Protein AF-A0A962EG62-F1 (afdb_monomer)

Mean predicted aligned error: 5.64 Å

Radius of gyration: 27.45 Å; Cα contacts (8 Å, |Δi|>4): 460; chains: 1; bounding box: 71×69×68 Å

Structure (mmCIF, N/CA/C/O backbone):
data_AF-A0A962EG62-F1
#
_entry.id   AF-A0A962EG62-F1
#
loop_
_atom_site.group_PDB
_atom_site.id
_atom_site.type_symbol
_atom_site.label_atom_id
_atom_site.label_alt_id
_atom_site.label_comp_id
_atom_site.label_asym_id
_atom_site.label_entity_id
_atom_site.label_seq_id
_atom_site.pdbx_PDB_ins_code
_atom_site.Cartn_x
_atom_site.Cartn_y
_atom_site.Cartn_z
_atom_site.occupancy
_atom_site.B_iso_or_equiv
_atom_site.auth_seq_id
_atom_site.auth_comp_id
_atom_site.auth_asym_id
_atom_site.auth_atom_id
_atom_site.pdbx_PDB_model_num
ATOM 1 N N . GLN A 1 1 ? -30.170 -18.128 3.150 1.00 92.38 1 GLN A N 1
ATOM 2 C CA . GLN A 1 1 ? -29.503 -19.443 3.042 1.00 92.38 1 GLN A CA 1
ATOM 3 C C . GLN A 1 1 ? -28.949 -19.912 4.387 1.00 92.38 1 GLN A C 1
ATOM 5 O O . GLN A 1 1 ? -29.507 -20.860 4.908 1.00 92.38 1 GLN A O 1
ATOM 10 N N . TYR A 1 2 ? -27.963 -19.231 4.997 1.00 95.25 2 TYR A N 1
ATOM 11 C CA . TYR A 1 2 ? -27.353 -19.621 6.290 1.00 95.25 2 TYR A CA 1
ATOM 12 C C . TYR A 1 2 ? -28.355 -20.053 7.376 1.00 95.25 2 TYR A C 1
ATOM 14 O O . TYR A 1 2 ? -28.300 -21.182 7.851 1.00 95.25 2 TYR A O 1
ATOM 22 N N . ALA A 1 3 ? -29.311 -19.183 7.725 1.00 96.06 3 ALA A N 1
ATOM 23 C CA . ALA A 1 3 ? -30.296 -19.485 8.766 1.00 96.06 3 ALA A CA 1
ATOM 24 C C . ALA A 1 3 ? -31.129 -20.732 8.433 1.00 96.06 3 ALA A C 1
ATOM 26 O O . ALA A 1 3 ? -31.366 -21.569 9.295 1.00 96.06 3 ALA A O 1
ATOM 27 N N . GLN A 1 4 ? -31.518 -20.882 7.167 1.00 96.25 4 GLN A N 1
ATOM 28 C CA . GLN A 1 4 ? -32.313 -22.013 6.706 1.00 96.25 4 GLN A CA 1
ATOM 29 C C . GLN A 1 4 ? -31.533 -23.332 6.790 1.00 96.25 4 GLN A C 1
ATOM 31 O O . GLN A 1 4 ? -32.053 -24.323 7.287 1.00 96.25 4 GLN A O 1
ATOM 36 N N . SER A 1 5 ? -30.249 -23.320 6.420 1.00 96.06 5 SER A N 1
ATOM 37 C CA . SER A 1 5 ? -29.354 -24.479 6.541 1.00 96.06 5 SER A CA 1
ATOM 38 C C . SER A 1 5 ? -29.133 -24.952 7.983 1.00 96.06 5 SER A C 1
ATOM 40 O O . SER A 1 5 ? -28.725 -26.091 8.177 1.00 96.06 5 SER A O 1
ATOM 42 N N . ILE A 1 6 ? -29.385 -24.103 8.983 1.00 95.00 6 ILE A N 1
ATOM 43 C CA . ILE A 1 6 ? -29.297 -24.463 10.407 1.00 95.00 6 ILE A CA 1
ATOM 44 C C . ILE A 1 6 ? -30.663 -24.891 10.948 1.00 95.00 6 ILE A C 1
ATOM 46 O O . ILE A 1 6 ? -30.762 -25.881 11.671 1.00 95.00 6 ILE A O 1
ATOM 50 N N . VAL A 1 7 ? -31.712 -24.132 10.626 1.00 97.12 7 VAL A N 1
ATOM 51 C CA . VAL A 1 7 ? -33.049 -24.329 11.197 1.00 97.12 7 VAL A CA 1
ATOM 52 C C . VAL A 1 7 ? -33.730 -25.570 10.623 1.00 97.12 7 VAL A C 1
ATOM 54 O O . VAL A 1 7 ? -34.304 -26.329 11.402 1.00 97.12 7 VAL A O 1
ATOM 57 N N . ASP A 1 8 ? -33.642 -25.807 9.311 1.00 97.06 8 ASP A N 1
ATOM 58 C CA . ASP A 1 8 ? -34.378 -26.897 8.657 1.00 97.06 8 ASP A CA 1
ATOM 59 C C . ASP A 1 8 ? -33.930 -28.284 9.168 1.00 97.06 8 ASP A C 1
ATOM 61 O O . ASP A 1 8 ? -34.787 -29.026 9.655 1.00 97.06 8 ASP A O 1
ATOM 65 N N . PRO A 1 9 ? -32.621 -28.629 9.212 1.00 97.00 9 PRO A N 1
ATOM 66 C CA . PRO A 1 9 ? -32.188 -29.931 9.732 1.00 97.00 9 PRO A CA 1
ATOM 67 C C . PRO A 1 9 ? -32.521 -30.130 11.216 1.00 97.00 9 PRO A C 1
ATOM 69 O O . PRO A 1 9 ? -32.816 -31.241 11.656 1.00 97.00 9 PRO A O 1
ATOM 72 N N . LEU A 1 10 ? -32.486 -29.051 12.006 1.00 96.94 10 LEU A N 1
ATOM 73 C CA . LEU A 1 10 ? -32.815 -29.102 13.429 1.00 96.94 10 LEU A CA 1
ATOM 74 C C . LEU A 1 10 ? -34.312 -29.354 13.647 1.00 96.94 10 LEU A C 1
ATOM 76 O O . LEU A 1 10 ? -34.681 -30.135 14.527 1.00 96.94 10 LEU A O 1
ATOM 80 N N . ALA A 1 11 ? -35.165 -28.712 12.847 1.00 96.94 11 ALA A N 1
ATOM 81 C CA . ALA A 1 11 ? -36.609 -28.914 12.877 1.00 96.94 11 ALA A CA 1
ATOM 82 C C . ALA A 1 11 ? -36.986 -30.339 12.440 1.00 96.94 11 ALA A C 1
ATOM 84 O O . ALA A 1 11 ? -37.796 -30.983 13.108 1.00 96.94 11 ALA A O 1
ATOM 85 N N . GLU A 1 12 ? -36.358 -30.858 11.380 1.00 97.75 12 GLU A N 1
ATOM 86 C CA . GLU A 1 12 ? -36.541 -32.242 10.924 1.00 97.75 12 GLU A CA 1
ATOM 87 C C . GLU A 1 12 ? -36.155 -33.252 12.012 1.00 97.75 12 GLU A C 1
ATOM 89 O O . GLU A 1 12 ? -36.956 -34.126 12.352 1.00 97.75 12 GLU A O 1
ATOM 94 N N . ALA A 1 13 ? -34.987 -33.080 12.640 1.00 97.62 13 ALA A N 1
ATOM 95 C CA . ALA A 1 13 ? -34.537 -33.950 13.726 1.00 97.62 13 ALA A CA 1
ATOM 96 C C . ALA A 1 13 ? -35.486 -33.916 14.939 1.00 97.62 13 ALA A C 1
ATOM 98 O O . ALA A 1 13 ? -35.768 -34.960 15.538 1.00 97.62 13 ALA A O 1
ATOM 99 N N . CYS A 1 14 ? -36.009 -32.734 15.293 1.00 98.00 14 CYS A N 1
ATOM 100 C CA . CYS A 1 14 ? -36.998 -32.598 16.363 1.00 98.00 14 CYS A CA 1
ATOM 101 C C . CYS A 1 14 ? -38.307 -33.321 16.021 1.00 98.00 14 CYS A C 1
ATOM 103 O O . CYS A 1 14 ? -38.859 -34.012 16.879 1.00 98.00 14 CYS A O 1
ATOM 105 N N . ALA A 1 15 ? -38.785 -33.199 14.779 1.00 97.69 15 ALA A N 1
ATOM 106 C CA . ALA A 1 15 ? -40.003 -33.857 14.317 1.00 97.69 15 ALA A CA 1
ATOM 107 C C . ALA A 1 15 ? -39.867 -35.389 14.307 1.00 97.69 15 ALA A C 1
ATOM 109 O O . ALA A 1 15 ? -40.770 -36.080 14.778 1.00 97.69 15 ALA A O 1
ATOM 110 N N . GLU A 1 16 ? -38.732 -35.915 13.837 1.00 98.25 16 GLU A N 1
ATOM 111 C CA . GLU A 1 16 ? -38.444 -37.356 13.807 1.00 98.25 16 GLU A CA 1
ATOM 112 C C . GLU A 1 16 ? -38.455 -37.978 15.213 1.00 98.25 16 GLU A C 1
ATOM 114 O O . GLU A 1 16 ? -38.992 -39.068 15.416 1.00 98.25 16 GLU A O 1
ATOM 119 N N . HIS A 1 17 ? -37.913 -37.263 16.200 1.00 97.25 17 HIS A N 1
ATOM 120 C CA . HIS A 1 17 ? -37.765 -37.760 17.570 1.00 97.25 17 HIS A CA 1
ATOM 121 C C . HIS A 1 17 ? -38.890 -37.308 18.516 1.00 97.25 17 HIS A C 1
ATOM 123 O O . HIS A 1 17 ? -38.864 -37.643 19.702 1.00 97.25 17 HIS A O 1
ATOM 129 N N . GLY A 1 18 ? -39.874 -36.545 18.025 1.00 97.12 18 GLY A N 1
ATOM 130 C CA . GLY A 1 18 ? -40.971 -36.008 18.837 1.00 97.12 18 GLY A CA 1
ATOM 131 C C . GLY A 1 18 ? -40.514 -35.041 19.938 1.00 97.12 18 GLY A C 1
ATOM 132 O O . GLY A 1 18 ? -41.112 -35.005 21.015 1.00 97.12 18 GLY A O 1
ATOM 133 N N . LEU A 1 19 ? -39.439 -34.287 19.697 1.00 97.81 19 LEU A N 1
ATOM 134 C CA . LEU A 1 19 ? -38.850 -33.341 20.647 1.00 97.81 19 LEU A CA 1
ATOM 135 C C . LEU A 1 19 ? -39.369 -31.909 20.409 1.00 97.81 19 LEU A C 1
ATOM 137 O O . LEU A 1 19 ? -39.657 -31.536 19.271 1.00 97.81 19 LEU A O 1
ATOM 141 N N . PRO A 1 20 ? -39.472 -31.067 21.456 1.00 97.56 20 PRO A N 1
ATOM 142 C CA . PRO A 1 20 ? -39.769 -29.649 21.281 1.00 97.56 20 PRO A CA 1
ATOM 143 C C . PRO A 1 20 ? -38.596 -28.921 20.612 1.00 97.56 20 PRO A C 1
ATOM 145 O O . PRO A 1 20 ? -37.434 -29.229 20.875 1.00 97.56 20 PRO A O 1
ATOM 148 N N . HIS A 1 21 ? -38.896 -27.906 19.799 1.00 97.12 21 HIS A N 1
ATOM 149 C CA . HIS A 1 21 ? -37.859 -27.100 19.154 1.00 97.12 21 HIS A CA 1
ATOM 150 C C . HIS A 1 21 ? -37.036 -26.331 20.204 1.00 97.12 21 HIS A C 1
ATOM 152 O O . HIS A 1 21 ? -37.619 -25.618 21.031 1.00 97.12 21 HIS A O 1
ATOM 158 N N . PRO A 1 22 ? -35.696 -26.440 20.190 1.00 96.38 22 PRO A N 1
ATOM 159 C CA . PRO A 1 22 ? -34.848 -25.724 21.129 1.00 96.38 22 PRO A CA 1
ATOM 160 C C . PRO A 1 22 ? -34.686 -24.253 20.726 1.00 96.38 22 PRO A C 1
ATOM 162 O O . PRO A 1 22 ? -34.984 -23.838 19.604 1.00 96.38 22 PRO A O 1
ATOM 165 N N . ARG A 1 23 ? -34.140 -23.452 21.644 1.00 96.38 23 ARG A N 1
ATOM 166 C CA . ARG A 1 23 ? -33.651 -22.112 21.313 1.00 96.38 23 ARG A CA 1
ATOM 167 C C . ARG A 1 23 ? -32.373 -22.234 20.484 1.00 96.38 23 ARG A C 1
ATOM 169 O O . ARG A 1 23 ? -31.422 -22.869 20.926 1.00 96.38 23 ARG A O 1
ATOM 176 N N . VAL A 1 24 ? -32.338 -21.573 19.332 1.00 95.50 24 VAL A N 1
ATOM 177 C CA . VAL A 1 24 ? -31.134 -21.464 18.498 1.00 95.50 24 VAL A CA 1
ATOM 178 C C . VAL A 1 24 ? -30.363 -20.206 18.893 1.00 95.50 24 VAL A C 1
ATOM 180 O O . VAL A 1 24 ? -30.953 -19.136 19.053 1.00 95.50 24 VAL A O 1
ATOM 183 N N . VAL A 1 25 ? -29.051 -20.344 19.076 1.00 96.56 25 VAL A N 1
ATOM 184 C CA . VAL A 1 25 ? -28.120 -19.248 19.381 1.00 96.56 25 VAL A CA 1
ATOM 185 C C . VAL A 1 25 ? -26.972 -19.307 18.378 1.00 96.56 25 VAL A C 1
ATOM 187 O O . VAL A 1 25 ? -26.508 -20.395 18.043 1.00 96.56 25 VAL A O 1
ATOM 190 N N . THR A 1 26 ? -26.530 -18.145 17.894 1.00 96.81 26 THR A N 1
ATOM 191 C CA . THR A 1 26 ? -25.409 -18.008 16.955 1.00 96.81 26 THR A CA 1
ATOM 192 C C . THR A 1 26 ? -24.443 -16.942 17.459 1.00 96.81 26 THR A C 1
ATOM 194 O O . THR A 1 26 ? -24.874 -15.849 17.821 1.00 96.81 26 THR A O 1
ATOM 197 N N . GLU A 1 27 ? -23.144 -17.218 17.423 1.00 97.31 27 GLU A N 1
ATOM 198 C CA . GLU A 1 27 ? -22.086 -16.292 17.856 1.00 97.31 27 GLU A CA 1
ATOM 199 C C . GLU A 1 27 ? -21.413 -15.638 16.639 1.00 97.31 27 GLU A C 1
ATOM 201 O O . GLU A 1 27 ? -20.206 -15.718 16.423 1.00 97.31 27 GLU A O 1
ATOM 206 N N . SER A 1 28 ? -22.223 -15.026 15.775 1.00 96.44 28 SER A N 1
ATOM 207 C CA . SER A 1 28 ? -21.799 -14.512 14.466 1.00 96.44 28 SER A CA 1
ATOM 208 C C . SER A 1 28 ? -21.112 -13.139 14.556 1.00 96.44 28 SER A C 1
ATOM 210 O O . SER A 1 28 ? -21.540 -12.189 13.908 1.00 96.44 28 SER A O 1
ATOM 212 N N . GLY A 1 29 ? -20.040 -13.029 15.349 1.00 96.75 29 GLY A N 1
ATOM 213 C CA . GLY A 1 29 ? -19.337 -11.766 15.628 1.00 96.75 29 GLY A CA 1
ATOM 214 C C . GLY A 1 29 ? -18.877 -11.024 14.369 1.00 96.75 29 GLY A C 1
ATOM 215 O O . GLY A 1 29 ? -19.315 -9.903 14.128 1.00 96.75 29 GLY A O 1
ATOM 216 N N . ARG A 1 30 ? -18.089 -11.681 13.501 1.00 95.19 30 ARG A N 1
ATOM 217 C CA . ARG A 1 30 ? -17.614 -11.089 12.232 1.00 95.19 30 ARG A CA 1
ATOM 218 C C . ARG A 1 30 ? -18.765 -10.589 11.352 1.00 95.19 30 ARG A C 1
ATOM 220 O O . ARG A 1 30 ? -18.647 -9.538 10.737 1.00 95.19 30 ARG A O 1
ATOM 227 N N . ALA A 1 31 ? -19.890 -11.307 11.318 1.00 95.38 31 ALA A N 1
ATOM 228 C CA . ALA A 1 31 ? -21.055 -10.898 10.533 1.00 95.38 31 ALA A CA 1
ATOM 229 C C . ALA A 1 31 ? -21.713 -9.612 11.067 1.00 95.38 31 ALA A C 1
ATOM 231 O O . ALA A 1 31 ? -22.308 -8.873 10.289 1.00 95.38 31 ALA A O 1
ATOM 232 N N . LEU A 1 32 ? -21.601 -9.343 12.372 1.00 96.75 32 LEU A N 1
ATOM 233 C CA . LEU A 1 32 ? -22.114 -8.126 13.000 1.00 96.75 32 LEU A CA 1
ATOM 234 C C . LEU A 1 32 ? -21.159 -6.941 12.837 1.00 96.75 32 LEU A C 1
ATOM 236 O O . LEU A 1 32 ? -21.623 -5.821 12.644 1.00 96.75 32 LEU A O 1
ATOM 240 N N . THR A 1 33 ? -19.846 -7.172 12.921 1.00 97.31 33 THR A N 1
ATOM 241 C CA . THR A 1 33 ? -18.868 -6.081 13.025 1.00 97.31 33 THR A CA 1
ATOM 242 C C . THR A 1 33 ? -18.104 -5.793 11.738 1.00 97.31 33 THR A C 1
ATOM 244 O O . THR A 1 33 ? -17.556 -4.710 11.626 1.00 97.31 33 THR A O 1
ATOM 247 N N . ALA A 1 34 ? -18.075 -6.664 10.725 1.00 95.81 34 ALA A N 1
ATOM 248 C CA . ALA A 1 34 ? -17.217 -6.439 9.552 1.00 95.81 34 ALA A CA 1
ATOM 249 C C . ALA A 1 34 ? -17.392 -5.043 8.915 1.00 95.81 34 ALA A C 1
ATOM 251 O O . ALA A 1 34 ? -16.415 -4.337 8.709 1.00 95.81 34 ALA A O 1
ATOM 252 N N . HIS A 1 35 ? -18.631 -4.606 8.678 1.00 97.44 35 HIS A N 1
ATOM 253 C CA . HIS A 1 35 ? -18.926 -3.412 7.873 1.00 97.44 35 HIS A CA 1
ATOM 254 C C . HIS A 1 35 ? -18.934 -2.087 8.649 1.00 97.44 35 HIS A C 1
ATOM 256 O O . HIS A 1 35 ? -19.098 -1.039 8.033 1.00 97.44 35 HIS A O 1
ATOM 262 N N . HIS A 1 36 ? -18.837 -2.111 9.982 1.00 96.69 36 HIS A N 1
ATOM 263 C CA . HIS A 1 36 ? -19.095 -0.911 10.789 1.00 96.69 36 HIS A CA 1
ATOM 264 C C . HIS A 1 36 ? -17.946 0.110 10.785 1.00 96.69 36 HIS A C 1
ATOM 266 O O . HIS A 1 36 ? -18.161 1.243 11.203 1.00 96.69 36 HIS A O 1
ATOM 272 N N . ALA A 1 37 ? -16.758 -0.290 10.324 1.00 97.12 37 ALA A N 1
ATOM 273 C CA . ALA A 1 37 ? -15.561 0.538 10.298 1.00 97.12 37 ALA A CA 1
ATOM 274 C C . ALA A 1 37 ? -14.983 0.627 8.879 1.00 97.12 37 ALA A C 1
ATOM 276 O O . ALA A 1 37 ? -15.052 -0.334 8.101 1.00 97.12 37 ALA A O 1
ATOM 277 N N . VAL A 1 38 ? -14.405 1.788 8.573 1.00 97.94 38 VAL A N 1
ATOM 278 C CA . VAL A 1 38 ? -13.699 2.100 7.327 1.00 97.94 38 VAL A CA 1
ATOM 279 C C . VAL A 1 38 ? -12.378 2.754 7.710 1.00 97.94 38 VAL A C 1
ATOM 281 O O . VAL A 1 38 ? -12.383 3.712 8.480 1.00 97.94 38 VAL A O 1
ATOM 284 N N . MET A 1 39 ? -11.270 2.244 7.178 1.00 97.56 39 MET A N 1
ATOM 285 C CA . MET A 1 39 ? -9.966 2.898 7.283 1.00 97.56 39 MET A CA 1
ATOM 286 C C . MET A 1 39 ? -9.831 3.891 6.130 1.00 97.56 39 MET A C 1
ATOM 288 O O . MET A 1 39 ? -10.102 3.529 4.986 1.00 97.56 39 MET A O 1
ATOM 292 N N . ILE A 1 40 ? -9.433 5.126 6.421 1.00 97.25 40 ILE A N 1
ATOM 293 C CA . ILE A 1 40 ? -9.196 6.161 5.410 1.00 97.25 40 ILE A CA 1
ATOM 294 C C . ILE A 1 40 ? -7.723 6.542 5.481 1.00 97.25 40 ILE A C 1
ATOM 296 O O . ILE A 1 40 ? -7.218 6.845 6.556 1.00 97.25 40 ILE A O 1
ATOM 300 N N . THR A 1 41 ? -7.053 6.525 4.335 1.00 96.06 41 THR A N 1
ATOM 301 C CA . THR A 1 41 ? -5.635 6.874 4.202 1.00 96.06 41 THR A CA 1
ATOM 302 C C . THR A 1 41 ? -5.435 7.720 2.951 1.00 96.06 41 THR A C 1
ATOM 304 O O . THR A 1 41 ? -6.166 7.566 1.967 1.00 96.06 41 THR A O 1
ATOM 307 N N . ASP A 1 42 ? -4.478 8.634 2.983 1.00 94.75 42 ASP A N 1
ATOM 308 C CA . ASP A 1 42 ? -4.031 9.399 1.827 1.00 94.75 42 ASP A CA 1
ATOM 309 C C . ASP A 1 42 ? -2.929 8.659 1.050 1.00 94.75 42 ASP A C 1
ATOM 311 O O . ASP A 1 42 ? -2.223 7.788 1.566 1.00 94.75 42 ASP A O 1
ATOM 315 N N . VAL A 1 43 ? -2.798 9.001 -0.232 1.00 95.06 43 VAL A N 1
ATOM 316 C CA . VAL A 1 43 ? -1.683 8.572 -1.080 1.00 95.06 43 VAL A CA 1
ATOM 317 C C . VAL A 1 43 ? -0.585 9.630 -1.016 1.00 95.06 43 VAL A C 1
ATOM 319 O O . VAL A 1 43 ? -0.725 10.704 -1.602 1.00 95.06 43 VAL A O 1
ATOM 322 N N . THR A 1 44 ? 0.524 9.297 -0.361 1.00 93.75 44 THR A N 1
ATOM 323 C CA . THR A 1 44 ? 1.655 10.211 -0.121 1.00 93.75 44 THR A CA 1
ATOM 324 C C . THR A 1 44 ? 2.536 10.380 -1.353 1.00 93.75 44 THR A C 1
ATOM 326 O O . THR A 1 44 ? 3.087 11.452 -1.608 1.00 93.75 44 THR A O 1
ATOM 329 N N . ALA A 1 45 ? 2.680 9.318 -2.146 1.00 93.31 45 ALA A N 1
ATOM 330 C CA . ALA A 1 45 ? 3.509 9.321 -3.338 1.00 93.31 45 ALA A CA 1
ATOM 331 C C . ALA A 1 45 ? 2.991 8.339 -4.389 1.00 93.31 45 ALA A C 1
ATOM 333 O O . ALA A 1 45 ? 2.376 7.317 -4.086 1.00 93.31 45 ALA A O 1
ATOM 334 N N . VAL A 1 46 ? 3.291 8.645 -5.652 1.00 94.62 46 VAL A N 1
ATOM 335 C CA . VAL A 1 46 ? 3.002 7.769 -6.788 1.00 94.62 46 VAL A CA 1
ATOM 336 C C . VAL A 1 46 ? 4.275 7.554 -7.593 1.00 94.62 46 VAL A C 1
ATOM 338 O O . VAL A 1 46 ? 4.807 8.497 -8.185 1.00 94.62 46 VAL A O 1
ATOM 341 N N . GLU A 1 47 ? 4.732 6.309 -7.674 1.00 95.38 47 GLU A N 1
ATOM 342 C CA . GLU A 1 47 ? 5.755 5.895 -8.631 1.00 95.38 47 GLU A CA 1
ATOM 343 C C . GLU A 1 47 ? 5.059 5.422 -9.907 1.00 95.38 47 GLU A C 1
ATOM 345 O O . GLU A 1 47 ? 4.450 4.352 -9.962 1.00 95.38 47 GLU A O 1
ATOM 350 N N . ARG A 1 48 ? 5.124 6.249 -10.951 1.00 93.50 48 ARG A N 1
ATOM 351 C CA . ARG A 1 48 ? 4.565 5.885 -12.254 1.00 93.50 48 ARG A CA 1
ATOM 352 C C . ARG A 1 48 ? 5.483 4.914 -12.970 1.00 93.50 48 ARG A C 1
ATOM 354 O O . ARG A 1 48 ? 6.686 5.164 -13.066 1.00 93.50 48 ARG A O 1
ATOM 361 N N . MET A 1 49 ? 4.901 3.874 -13.556 1.00 92.25 49 MET A N 1
ATOM 362 C CA . MET A 1 49 ? 5.682 2.971 -14.394 1.00 92.25 49 MET A CA 1
ATOM 363 C C . MET A 1 49 ? 6.164 3.690 -15.662 1.00 92.25 49 MET A C 1
ATOM 365 O O . MET A 1 49 ? 5.399 4.463 -16.253 1.00 92.25 49 MET A O 1
ATOM 369 N N . PRO A 1 50 ? 7.412 3.450 -16.112 1.00 91.62 50 PRO A N 1
ATOM 370 C CA . PRO A 1 50 ? 7.936 4.075 -17.320 1.00 91.62 50 PRO A CA 1
ATOM 371 C C . PRO A 1 50 ? 7.061 3.766 -18.539 1.00 91.62 50 PRO A C 1
ATOM 373 O O . PRO A 1 50 ? 6.718 2.612 -18.792 1.00 91.62 50 PRO A O 1
ATOM 376 N N . GLU A 1 51 ? 6.735 4.786 -19.334 1.00 91.38 51 GLU A N 1
ATOM 377 C CA . GLU A 1 51 ? 6.084 4.595 -20.643 1.00 91.38 51 GLU A CA 1
ATOM 378 C C . GLU A 1 51 ? 7.052 3.984 -21.673 1.00 91.38 51 GLU A C 1
ATOM 380 O O . GLU A 1 51 ? 6.635 3.316 -22.621 1.00 91.38 51 GLU A O 1
ATOM 385 N N . GLY A 1 52 ? 8.355 4.171 -21.445 1.00 94.19 52 GLY A N 1
ATOM 386 C CA . GLY A 1 52 ? 9.432 3.741 -22.324 1.00 94.19 52 GLY A CA 1
ATOM 387 C C . GLY A 1 52 ? 9.682 4.692 -23.496 1.00 94.19 52 GLY A C 1
ATOM 388 O O . GLY A 1 52 ? 8.899 5.594 -23.794 1.00 94.19 52 GLY A O 1
ATOM 389 N N . ASN A 1 53 ? 10.803 4.480 -24.184 1.00 95.44 53 ASN A N 1
ATOM 390 C CA . ASN A 1 53 ? 11.193 5.236 -25.369 1.00 95.44 53 ASN A CA 1
ATOM 391 C C . ASN A 1 53 ? 11.801 4.289 -26.421 1.00 95.44 53 ASN A C 1
ATOM 393 O O . ASN A 1 53 ? 12.932 3.828 -26.251 1.00 95.44 53 ASN A O 1
ATOM 397 N N . PRO A 1 54 ? 11.103 4.021 -27.541 1.00 93.56 54 PRO A N 1
ATOM 398 C CA . PRO A 1 54 ? 11.558 3.049 -28.536 1.00 93.56 54 PRO A CA 1
ATOM 399 C C . PRO A 1 54 ? 12.817 3.482 -29.302 1.00 93.56 54 PRO A C 1
ATOM 401 O O . PRO A 1 54 ? 13.460 2.642 -29.931 1.00 93.56 54 PRO A O 1
ATOM 404 N N . THR A 1 55 ? 13.190 4.766 -29.260 1.00 92.25 55 THR A N 1
ATOM 405 C CA . THR A 1 55 ? 14.396 5.293 -29.921 1.00 92.25 55 THR A CA 1
ATOM 406 C C . THR A 1 55 ? 15.546 5.547 -28.938 1.00 92.25 55 THR A C 1
ATOM 408 O O . THR A 1 55 ? 16.548 6.160 -29.301 1.00 92.25 55 THR A O 1
ATOM 411 N N . ALA A 1 56 ? 15.447 5.103 -27.680 1.00 92.81 56 ALA A N 1
ATOM 412 C CA . ALA A 1 56 ? 16.496 5.315 -26.681 1.00 92.81 56 ALA A CA 1
ATOM 413 C C . ALA A 1 56 ? 17.786 4.553 -27.026 1.00 92.81 56 ALA A C 1
ATOM 415 O O . ALA A 1 56 ? 17.739 3.364 -27.346 1.00 92.81 56 ALA A O 1
ATOM 416 N N . GLY A 1 57 ? 18.942 5.225 -26.957 1.00 86.38 57 GLY A N 1
ATOM 417 C CA . GLY A 1 57 ? 20.258 4.615 -27.203 1.00 86.38 57 GLY A CA 1
ATOM 418 C C . GLY A 1 57 ? 20.613 4.408 -28.681 1.00 86.38 57 GLY A C 1
ATOM 419 O O . GLY A 1 57 ? 21.157 3.362 -29.024 1.00 86.38 57 GLY A O 1
ATOM 420 N N . ASP A 1 58 ? 20.300 5.375 -29.557 1.00 78.81 58 ASP A N 1
ATOM 421 C CA . ASP A 1 58 ? 20.500 5.265 -31.019 1.00 78.81 58 ASP A CA 1
ATOM 422 C C . ASP A 1 58 ? 21.939 4.970 -31.449 1.00 78.81 58 ASP A C 1
ATOM 424 O O . ASP A 1 58 ? 22.157 4.281 -32.447 1.00 78.81 58 ASP A O 1
ATOM 428 N N . ASP A 1 59 ? 22.907 5.411 -30.654 1.00 78.06 59 ASP A N 1
ATOM 429 C CA . ASP A 1 59 ? 24.331 5.218 -30.921 1.00 78.06 59 ASP A CA 1
ATOM 430 C C . ASP A 1 59 ? 24.902 3.926 -30.303 1.00 78.06 59 ASP A C 1
ATOM 432 O O . ASP A 1 59 ? 26.091 3.639 -30.452 1.00 78.06 59 ASP A O 1
ATOM 436 N N . SER A 1 60 ? 24.084 3.131 -29.602 1.00 79.56 60 SER A N 1
ATOM 437 C CA . SER A 1 60 ? 24.549 1.927 -28.906 1.00 79.56 60 SER A CA 1
ATOM 438 C C . SER A 1 60 ? 24.980 0.824 -29.873 1.00 79.56 60 SER A C 1
ATOM 440 O O . SER A 1 60 ? 24.424 0.617 -30.957 1.00 79.56 60 SER A O 1
ATOM 442 N N . HIS A 1 61 ? 25.971 0.048 -29.442 1.00 81.19 61 HIS A N 1
ATOM 443 C CA . HIS A 1 61 ? 26.461 -1.117 -30.174 1.00 81.19 61 HIS A CA 1
ATOM 444 C C . HIS A 1 61 ? 25.940 -2.445 -29.608 1.00 81.19 61 HIS A C 1
ATOM 446 O O . HIS A 1 61 ? 26.202 -3.501 -30.198 1.00 81.19 61 HIS A O 1
ATOM 452 N N . SER A 1 62 ? 25.176 -2.401 -28.512 1.00 89.62 62 SER A N 1
ATOM 453 C CA . SER A 1 62 ? 24.609 -3.575 -27.856 1.00 89.62 62 SER A CA 1
ATOM 454 C C . SER A 1 62 ? 23.708 -4.363 -28.807 1.00 89.62 62 SER A C 1
ATOM 456 O O . SER A 1 62 ? 22.776 -3.842 -29.421 1.00 89.62 62 SER A O 1
ATOM 458 N N . HIS A 1 63 ? 23.992 -5.658 -28.939 1.00 92.25 63 HIS A N 1
ATOM 459 C CA . HIS A 1 63 ? 23.164 -6.568 -29.723 1.00 92.25 63 HIS A CA 1
ATOM 460 C C . HIS A 1 63 ? 21.758 -6.700 -29.122 1.00 92.25 63 HIS A C 1
ATOM 462 O O . HIS A 1 63 ? 20.786 -6.623 -29.865 1.00 92.25 63 HIS A O 1
ATOM 468 N N . ALA A 1 64 ? 21.649 -6.800 -27.794 1.00 94.94 64 ALA A N 1
ATOM 469 C CA . ALA A 1 64 ? 20.368 -6.898 -27.097 1.00 94.94 64 ALA A CA 1
ATOM 470 C C . ALA A 1 64 ? 19.463 -5.680 -27.361 1.00 94.94 64 ALA A C 1
ATOM 472 O O . ALA A 1 64 ? 18.292 -5.840 -27.697 1.00 94.94 64 ALA A O 1
ATOM 473 N N . LEU A 1 65 ? 20.012 -4.459 -27.292 1.00 95.00 65 LEU A N 1
ATOM 474 C CA . LEU A 1 65 ? 19.237 -3.241 -27.558 1.00 95.00 65 LEU A CA 1
ATOM 475 C C . LEU A 1 65 ? 18.780 -3.154 -29.022 1.00 95.00 65 LEU A C 1
ATOM 477 O O . LEU A 1 65 ? 17.644 -2.770 -29.300 1.00 95.00 65 LEU A O 1
ATOM 481 N N . ARG A 1 66 ? 19.650 -3.537 -29.964 1.00 94.25 66 ARG A N 1
ATOM 482 C CA . ARG A 1 66 ? 19.310 -3.597 -31.391 1.00 94.25 66 ARG A CA 1
ATOM 483 C C . ARG A 1 66 ? 18.129 -4.535 -31.644 1.00 94.25 66 ARG A C 1
ATOM 485 O O . ARG A 1 66 ? 17.190 -4.129 -32.319 1.00 94.25 66 ARG A O 1
ATOM 492 N N . HIS A 1 67 ? 18.148 -5.732 -31.054 1.00 96.06 67 HIS A N 1
ATOM 493 C CA . HIS A 1 67 ? 17.044 -6.688 -31.181 1.00 96.06 67 HIS A CA 1
ATOM 494 C C . HIS A 1 67 ? 15.745 -6.155 -30.605 1.00 96.06 67 HIS A C 1
ATOM 496 O O . HIS A 1 67 ? 14.725 -6.229 -31.276 1.00 96.06 67 HIS A O 1
ATOM 502 N N . LEU A 1 68 ? 15.765 -5.536 -29.422 1.00 96.88 68 LEU A N 1
ATOM 503 C CA . LEU A 1 68 ? 14.555 -4.918 -28.867 1.00 96.88 68 LEU A CA 1
ATOM 504 C C . LEU A 1 68 ? 13.947 -3.877 -29.822 1.00 96.88 68 LEU A C 1
ATOM 506 O O . LEU A 1 68 ? 12.733 -3.836 -30.004 1.00 96.88 68 LEU A O 1
ATOM 510 N N . ARG A 1 69 ? 14.770 -3.073 -30.498 1.00 95.06 69 ARG A N 1
ATOM 511 C CA . ARG A 1 69 ? 14.281 -2.099 -31.490 1.00 95.06 69 ARG A CA 1
ATOM 512 C C . ARG A 1 69 ? 13.686 -2.766 -32.728 1.00 95.06 69 ARG A C 1
ATOM 514 O O . ARG A 1 69 ? 12.665 -2.304 -33.236 1.00 95.06 69 ARG A O 1
ATOM 521 N N . GLU A 1 70 ? 14.306 -3.842 -33.206 1.00 95.00 70 GLU A N 1
ATOM 522 C CA . GLU A 1 70 ? 13.774 -4.655 -34.306 1.00 95.00 70 GLU A CA 1
ATOM 523 C C . GLU A 1 70 ? 12.411 -5.259 -33.925 1.00 95.00 70 GLU A C 1
ATOM 525 O O . GLU A 1 70 ? 11.455 -5.140 -34.692 1.00 95.00 70 GLU A O 1
ATOM 530 N N . LEU A 1 71 ? 12.275 -5.784 -32.700 1.00 96.69 71 LEU A N 1
ATOM 531 C CA . LE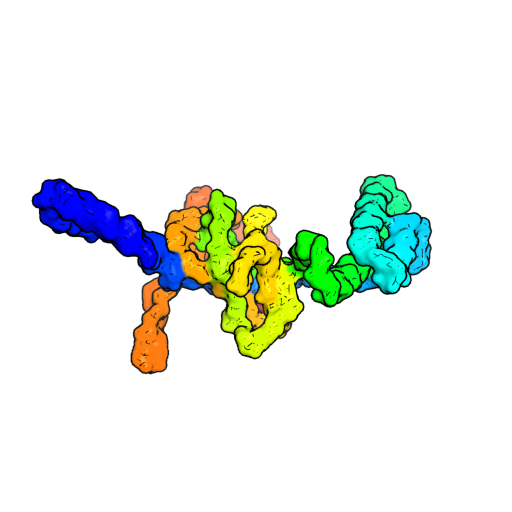U A 1 71 ? 11.003 -6.280 -32.163 1.00 96.69 71 LEU A CA 1
ATOM 532 C C . LEU A 1 71 ? 9.935 -5.186 -32.097 1.00 96.69 71 LEU A C 1
ATOM 534 O O . LEU A 1 71 ? 8.794 -5.423 -32.493 1.00 96.69 71 LEU A O 1
ATOM 538 N N . TYR A 1 72 ? 10.295 -3.981 -31.643 1.00 96.38 72 TYR A N 1
ATOM 539 C CA . TYR A 1 72 ? 9.372 -2.845 -31.624 1.00 96.38 72 TYR A CA 1
ATOM 540 C C . TYR A 1 72 ? 8.877 -2.491 -33.038 1.00 96.38 72 TYR A C 1
ATOM 542 O O . TYR A 1 72 ? 7.689 -2.245 -33.242 1.00 96.38 72 TYR A O 1
ATOM 550 N N . ALA A 1 73 ? 9.757 -2.518 -34.044 1.00 95.00 73 ALA A N 1
ATOM 551 C CA . ALA A 1 73 ? 9.383 -2.258 -35.437 1.00 95.00 73 ALA A CA 1
ATOM 552 C C . ALA A 1 73 ? 8.471 -3.346 -36.049 1.00 95.00 73 ALA A C 1
ATOM 554 O O . ALA A 1 73 ? 7.759 -3.075 -37.021 1.00 95.00 73 ALA A O 1
ATOM 555 N N . ASP A 1 74 ? 8.472 -4.553 -35.481 1.00 95.94 74 ASP A N 1
ATOM 556 C CA . ASP A 1 74 ? 7.704 -5.707 -35.955 1.00 95.94 74 ASP A CA 1
ATOM 557 C C . ASP A 1 74 ? 6.390 -5.955 -35.185 1.00 95.94 74 ASP A C 1
ATOM 559 O O . ASP A 1 74 ? 5.684 -6.923 -35.487 1.00 95.94 74 ASP A O 1
ATOM 563 N N . LEU A 1 75 ? 6.003 -5.057 -34.266 1.00 93.75 75 LEU A N 1
ATOM 564 C CA . LEU A 1 75 ? 4.770 -5.139 -33.460 1.00 93.75 75 LEU A CA 1
ATOM 565 C C . LEU A 1 75 ? 3.488 -5.398 -34.264 1.00 93.75 75 LEU A C 1
ATOM 567 O O . LEU A 1 75 ? 2.582 -6.064 -33.769 1.00 93.75 75 LEU A O 1
ATOM 571 N N . ASP A 1 76 ? 3.409 -4.901 -35.501 1.00 91.56 76 ASP A N 1
ATOM 572 C CA . ASP A 1 76 ? 2.232 -5.066 -36.368 1.00 91.56 76 ASP A CA 1
ATOM 573 C C . ASP A 1 76 ? 2.388 -6.210 -37.394 1.00 91.56 76 ASP A C 1
ATOM 575 O O . ASP A 1 76 ? 1.528 -6.412 -38.254 1.00 91.56 76 ASP A O 1
ATOM 579 N N . ARG A 1 77 ? 3.505 -6.946 -37.349 1.00 93.19 77 ARG A N 1
ATOM 580 C CA . ARG A 1 77 ? 3.866 -7.974 -38.343 1.00 93.19 77 ARG A CA 1
ATOM 581 C C . ARG A 1 77 ? 3.944 -9.377 -37.762 1.00 93.19 77 ARG A C 1
ATOM 583 O O . ARG A 1 77 ? 3.751 -10.341 -38.503 1.00 93.19 77 ARG A O 1
ATOM 590 N N . ARG A 1 78 ? 4.260 -9.496 -36.473 1.00 93.50 78 ARG A N 1
ATOM 591 C CA . ARG A 1 78 ? 4.494 -10.770 -35.784 1.00 93.50 78 ARG A CA 1
ATOM 592 C C . ARG A 1 78 ? 3.483 -10.974 -34.648 1.00 93.50 78 ARG A C 1
ATOM 594 O O . ARG A 1 78 ? 2.904 -10.003 -34.164 1.00 93.50 78 ARG A O 1
ATOM 601 N N . PRO A 1 79 ? 3.247 -12.222 -34.207 1.00 91.88 79 PRO A N 1
ATOM 602 C CA . PRO A 1 79 ? 2.391 -12.488 -33.055 1.00 91.88 79 PRO A CA 1
ATOM 603 C C . PRO A 1 79 ? 2.900 -11.778 -31.789 1.00 91.88 79 PRO A C 1
ATOM 605 O O . PRO A 1 79 ? 4.055 -11.935 -31.403 1.00 91.88 79 PRO A O 1
ATOM 608 N N . LEU A 1 80 ? 2.021 -11.038 -31.105 1.00 92.25 80 LEU A N 1
ATOM 609 C CA . LEU A 1 80 ? 2.389 -10.202 -29.949 1.00 92.25 80 LEU A CA 1
ATOM 610 C C . LEU A 1 80 ? 3.003 -10.995 -28.789 1.00 92.25 80 LEU A C 1
ATOM 612 O O . LEU A 1 80 ? 3.929 -10.520 -28.142 1.00 92.25 80 LEU A O 1
ATOM 616 N N . LEU A 1 81 ? 2.510 -12.212 -28.545 1.00 91.69 81 LEU A N 1
ATOM 617 C CA . LEU A 1 81 ? 3.029 -13.075 -27.483 1.00 91.69 81 LEU A CA 1
ATOM 618 C C . LEU A 1 81 ? 4.473 -13.523 -27.752 1.00 91.69 81 LEU A C 1
ATOM 620 O O . LEU A 1 81 ? 5.288 -13.580 -26.838 1.00 91.69 81 LEU A O 1
ATOM 624 N N . GLU A 1 82 ? 4.792 -13.818 -29.012 1.00 93.88 82 GLU A N 1
ATOM 625 C CA . GLU A 1 82 ? 6.145 -14.188 -29.436 1.00 93.88 82 GLU A CA 1
ATOM 626 C C . GLU A 1 82 ? 7.102 -13.002 -29.263 1.00 93.88 82 GLU A C 1
ATOM 628 O O . GLU A 1 82 ? 8.146 -13.140 -28.628 1.00 93.88 82 GLU A O 1
ATOM 633 N N . LEU A 1 83 ? 6.685 -11.813 -29.717 1.00 94.94 83 LEU A N 1
ATOM 634 C CA . LEU A 1 83 ? 7.437 -10.570 -29.525 1.00 94.94 83 LEU A CA 1
ATOM 635 C C . LEU A 1 83 ? 7.682 -10.256 -28.047 1.00 94.94 83 LEU A C 1
ATOM 637 O O . LEU A 1 83 ? 8.774 -9.822 -27.689 1.00 94.94 83 LEU A O 1
ATOM 641 N N . TYR A 1 84 ? 6.687 -10.480 -27.186 1.00 95.06 84 TYR A N 1
ATOM 642 C CA . TYR A 1 84 ? 6.827 -10.256 -25.751 1.00 95.06 84 TYR A CA 1
ATOM 643 C C . TYR A 1 84 ? 7.870 -11.183 -25.118 1.00 95.06 84 TYR A C 1
ATOM 645 O O . TYR A 1 84 ? 8.757 -10.705 -24.410 1.00 95.06 84 TYR A O 1
ATOM 653 N N . HIS A 1 85 ? 7.815 -12.486 -25.407 1.00 95.88 85 HIS A N 1
ATOM 654 C CA . HIS A 1 85 ? 8.790 -13.442 -24.878 1.00 95.88 85 HIS A CA 1
ATOM 655 C C . HIS A 1 85 ? 10.211 -13.164 -25.394 1.00 95.88 85 HIS A C 1
ATOM 657 O O . HIS A 1 85 ? 11.175 -13.250 -24.630 1.00 95.88 85 HIS A O 1
ATOM 663 N N . GLU A 1 86 ? 10.362 -12.781 -26.666 1.00 97.75 86 GLU A N 1
ATOM 664 C CA . GLU A 1 86 ? 11.658 -12.349 -27.205 1.00 97.75 86 GLU A CA 1
ATOM 665 C C . GLU A 1 86 ? 12.148 -11.059 -26.538 1.00 97.75 86 GLU A C 1
ATOM 667 O O . GLU A 1 86 ? 13.324 -10.953 -26.191 1.00 97.75 86 GLU A O 1
ATOM 672 N N . ALA A 1 87 ? 11.255 -10.103 -26.275 1.00 97.50 87 ALA A N 1
ATOM 673 C CA . ALA A 1 87 ? 11.611 -8.884 -25.560 1.00 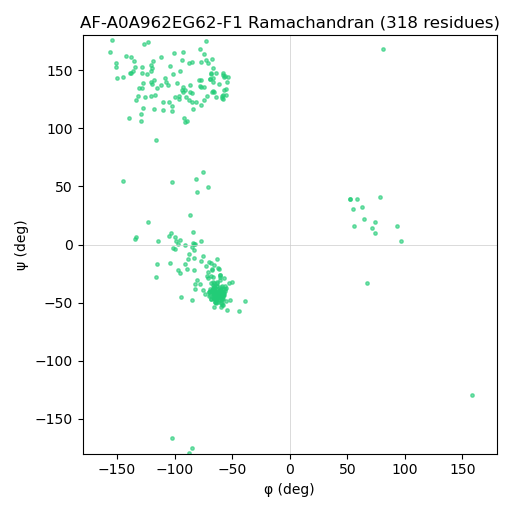97.50 87 ALA A CA 1
ATOM 674 C C . ALA A 1 87 ? 12.067 -9.174 -24.119 1.00 97.50 87 ALA A C 1
ATOM 676 O O . ALA A 1 87 ? 13.056 -8.595 -23.669 1.00 97.50 87 ALA A O 1
ATOM 677 N N . GLN A 1 88 ? 11.411 -10.101 -23.409 1.00 97.25 88 GLN A N 1
ATOM 678 C CA . GLN A 1 88 ? 11.860 -10.568 -22.089 1.00 97.25 88 GLN A CA 1
ATOM 679 C C . GLN A 1 88 ? 13.260 -11.192 -22.164 1.00 97.25 88 GLN A C 1
ATOM 681 O O . GLN A 1 88 ? 14.123 -10.875 -21.342 1.00 97.25 88 GLN A O 1
ATOM 686 N N . HIS A 1 89 ? 13.507 -12.034 -23.172 1.00 98.12 89 HIS A N 1
ATOM 687 C CA . HIS A 1 89 ? 14.808 -12.664 -23.378 1.00 98.12 89 HIS A CA 1
ATOM 688 C C . HIS A 1 89 ? 15.925 -11.628 -23.571 1.00 98.12 89 HIS A C 1
ATOM 690 O O . HIS A 1 89 ? 16.921 -11.656 -22.845 1.00 98.12 89 HIS A O 1
ATOM 696 N N . TYR A 1 90 ? 15.749 -10.675 -24.492 1.00 97.75 90 TYR A N 1
ATOM 697 C CA . TYR A 1 90 ? 16.771 -9.661 -24.760 1.00 97.75 90 TYR A CA 1
ATOM 698 C C . TYR A 1 90 ? 16.921 -8.639 -23.625 1.00 97.75 90 TYR A C 1
ATOM 700 O O . TYR A 1 90 ? 18.031 -8.152 -23.395 1.00 97.75 90 TYR A O 1
ATOM 708 N N . GLN A 1 91 ? 15.862 -8.358 -22.855 1.00 97.25 91 GLN A N 1
ATOM 709 C CA . GLN A 1 91 ? 15.993 -7.575 -21.623 1.00 97.25 91 GLN A CA 1
ATOM 710 C C . GLN A 1 91 ? 16.916 -8.283 -20.621 1.00 97.25 91 GLN A C 1
ATOM 712 O O . GLN A 1 91 ? 17.841 -7.663 -20.088 1.00 97.25 91 GLN A O 1
ATOM 717 N N . GLN A 1 92 ? 16.701 -9.581 -20.392 1.00 97.69 92 GLN A N 1
ATOM 718 C CA . GLN A 1 92 ? 17.506 -10.380 -19.467 1.00 97.69 92 GLN A CA 1
ATOM 719 C C . GLN A 1 92 ? 18.957 -10.543 -19.951 1.00 97.69 92 GLN A C 1
ATOM 721 O O . GLN A 1 92 ? 19.899 -10.468 -19.152 1.00 97.69 92 GLN A O 1
ATOM 726 N N . GLU A 1 93 ? 19.166 -10.723 -21.258 1.00 97.50 93 GLU A N 1
ATOM 727 C CA . GLU A 1 93 ? 20.506 -10.737 -21.854 1.00 97.50 93 GLU A CA 1
ATOM 728 C C . GLU A 1 93 ? 21.224 -9.408 -21.585 1.00 97.50 93 GLU A C 1
ATOM 730 O O . GLU A 1 93 ? 22.351 -9.395 -21.090 1.00 97.50 93 GLU A O 1
ATOM 735 N N . GLY A 1 94 ? 20.546 -8.282 -21.808 1.00 96.50 94 GLY A N 1
ATOM 736 C CA . GLY A 1 94 ? 21.066 -6.953 -21.508 1.00 96.50 94 GLY A CA 1
ATOM 737 C C . GLY A 1 94 ? 21.401 -6.711 -20.038 1.00 96.50 94 GLY A C 1
ATOM 738 O O . GLY A 1 94 ? 22.452 -6.151 -19.730 1.00 96.50 94 GLY A O 1
ATOM 739 N N . GLN A 1 95 ? 20.551 -7.175 -19.119 1.00 96.94 95 GLN A N 1
ATOM 740 C CA . GLN A 1 95 ? 20.833 -7.160 -17.677 1.00 96.94 95 GLN A CA 1
ATOM 741 C C . GLN A 1 95 ? 22.111 -7.934 -17.347 1.00 96.94 95 GLN A C 1
ATOM 743 O O . GLN A 1 95 ? 22.941 -7.472 -16.564 1.00 96.94 95 GLN A O 1
ATOM 748 N N . THR A 1 96 ? 22.292 -9.089 -17.988 1.00 97.75 96 THR A N 1
ATOM 749 C CA . THR A 1 96 ? 23.485 -9.923 -17.816 1.00 97.75 96 THR A CA 1
ATOM 750 C C . THR A 1 96 ? 24.726 -9.219 -18.366 1.00 97.75 96 THR A C 1
ATOM 752 O O . THR A 1 96 ? 25.757 -9.187 -17.695 1.00 97.75 96 THR A O 1
ATOM 755 N N . LEU A 1 97 ? 24.635 -8.593 -19.545 1.00 96.88 97 LEU A N 1
ATOM 756 C CA . LEU A 1 97 ? 25.722 -7.792 -20.119 1.00 96.88 97 LEU A CA 1
ATOM 757 C C . LEU A 1 97 ? 26.127 -6.637 -19.195 1.00 96.88 97 LEU A C 1
ATOM 759 O O . LEU A 1 97 ? 27.321 -6.424 -18.987 1.00 96.88 97 LEU A O 1
ATOM 763 N N . PHE A 1 98 ? 25.159 -5.937 -18.598 1.00 97.25 98 PHE A N 1
ATOM 764 C CA . PHE A 1 98 ? 25.432 -4.868 -17.635 1.00 97.25 98 PHE A CA 1
ATOM 765 C C . PHE A 1 98 ? 26.131 -5.406 -16.381 1.00 97.25 98 PHE A C 1
ATOM 767 O O . PHE A 1 98 ? 27.157 -4.869 -15.969 1.00 97.25 98 PHE A O 1
ATOM 774 N N . ALA A 1 99 ? 25.644 -6.517 -15.819 1.00 97.75 99 ALA A N 1
ATOM 775 C CA . ALA A 1 99 ? 26.252 -7.155 -14.649 1.00 97.75 99 ALA A CA 1
ATOM 776 C C . ALA A 1 99 ? 27.700 -7.620 -14.901 1.00 97.75 99 ALA A C 1
ATOM 778 O O . ALA A 1 99 ? 28.526 -7.611 -13.989 1.00 97.75 99 ALA A O 1
ATOM 779 N N . MET A 1 100 ? 28.025 -7.997 -16.141 1.00 97.44 100 MET A N 1
ATOM 780 C CA . MET A 1 100 ? 29.387 -8.345 -16.567 1.00 97.44 100 MET A CA 1
ATOM 781 C C . MET A 1 100 ? 30.252 -7.125 -16.936 1.00 97.44 100 MET A C 1
ATOM 783 O O . MET A 1 100 ? 31.433 -7.295 -17.238 1.00 97.44 100 MET A O 1
ATOM 787 N N . GLY A 1 101 ? 29.693 -5.910 -16.936 1.00 96.31 101 GLY A N 1
ATOM 788 C CA . GLY A 1 101 ? 30.380 -4.678 -17.335 1.00 96.31 101 GLY A CA 1
ATOM 789 C C . GLY A 1 101 ? 30.594 -4.529 -18.847 1.00 96.31 101 GLY A C 1
ATOM 790 O O . GLY A 1 101 ? 31.469 -3.774 -19.263 1.00 96.31 101 GLY A O 1
ATOM 791 N N . ALA A 1 102 ? 29.840 -5.268 -19.668 1.00 96.06 102 ALA A N 1
ATOM 792 C CA . ALA A 1 102 ? 29.939 -5.233 -21.128 1.00 96.06 102 ALA A CA 1
ATOM 793 C C . ALA A 1 102 ? 29.148 -4.080 -21.770 1.00 96.06 102 ALA A C 1
ATOM 795 O O . ALA A 1 102 ? 29.460 -3.693 -22.893 1.00 96.06 102 ALA A O 1
ATOM 796 N N . ILE A 1 103 ? 28.146 -3.552 -21.063 1.00 95.62 103 ILE A N 1
ATOM 797 C CA . ILE A 1 103 ? 27.413 -2.331 -21.416 1.00 95.62 103 ILE A CA 1
ATOM 798 C C . ILE A 1 103 ? 27.401 -1.392 -20.211 1.00 95.62 103 ILE A C 1
ATOM 800 O O . ILE A 1 103 ? 27.491 -1.851 -19.067 1.00 95.62 103 ILE A O 1
ATOM 804 N N . ASP A 1 104 ? 27.298 -0.090 -20.456 1.00 95.19 104 ASP A N 1
ATOM 805 C CA . ASP A 1 104 ? 27.256 0.909 -19.388 1.00 95.19 104 ASP A CA 1
ATOM 806 C C . ASP A 1 104 ? 25.829 1.177 -18.869 1.00 95.19 104 ASP A C 1
ATOM 808 O O . ASP A 1 104 ? 24.846 0.556 -19.284 1.00 95.19 104 ASP A O 1
ATOM 812 N N . LEU A 1 105 ? 25.711 2.094 -17.903 1.00 96.38 105 LEU A N 1
ATOM 813 C CA . LEU A 1 105 ? 24.421 2.455 -17.313 1.00 96.38 105 LEU A CA 1
ATOM 814 C C . LEU A 1 105 ? 23.484 3.145 -18.318 1.00 96.38 105 LEU A C 1
ATOM 816 O O . LEU A 1 105 ? 22.272 2.965 -18.227 1.00 96.38 105 LEU A O 1
ATOM 820 N N . ALA A 1 106 ? 24.019 3.919 -19.267 1.00 94.94 106 ALA A N 1
ATOM 821 C CA . ALA A 1 106 ? 23.207 4.607 -20.266 1.00 94.94 106 ALA A CA 1
ATOM 822 C C . ALA A 1 106 ? 22.605 3.603 -21.260 1.00 94.94 106 ALA A C 1
ATOM 824 O O . ALA A 1 106 ? 21.421 3.687 -21.583 1.00 94.94 106 ALA A O 1
ATOM 825 N N . GLU A 1 107 ? 23.383 2.604 -21.676 1.00 94.75 107 GLU A N 1
ATOM 826 C CA . GLU A 1 107 ? 22.894 1.493 -22.495 1.00 94.75 107 GLU A CA 1
ATOM 827 C C . GLU A 1 107 ? 21.896 0.613 -21.730 1.00 94.75 107 GLU A C 1
ATOM 829 O O . GLU A 1 107 ? 20.885 0.199 -22.301 1.00 94.75 107 GLU A O 1
ATOM 834 N N . ARG A 1 108 ? 22.127 0.361 -20.432 1.00 95.69 108 ARG A N 1
ATOM 835 C CA . ARG A 1 108 ? 21.175 -0.356 -19.566 1.00 95.69 108 ARG A CA 1
ATOM 836 C C . ARG A 1 108 ? 19.841 0.389 -19.442 1.00 95.69 108 ARG A C 1
ATOM 838 O O . ARG A 1 108 ? 18.798 -0.254 -19.534 1.00 95.69 108 ARG A O 1
ATOM 845 N N . ALA A 1 109 ? 19.877 1.710 -19.269 1.00 95.81 109 ALA A N 1
ATOM 846 C CA . ALA A 1 109 ? 18.682 2.549 -19.202 1.00 95.81 109 ALA A CA 1
ATOM 847 C C . ALA A 1 109 ? 17.924 2.563 -20.539 1.00 95.81 109 ALA A C 1
ATOM 849 O O . ALA A 1 109 ? 16.722 2.319 -20.560 1.00 95.81 109 ALA A O 1
ATOM 850 N N . ALA A 1 110 ? 18.632 2.744 -21.660 1.00 96.31 110 ALA A N 1
ATOM 851 C CA . ALA A 1 110 ? 18.037 2.682 -22.995 1.00 96.31 110 ALA A CA 1
ATOM 852 C C . ALA A 1 110 ? 17.373 1.325 -23.282 1.00 96.31 110 ALA A C 1
ATOM 854 O O . ALA A 1 110 ? 16.332 1.256 -23.931 1.00 96.31 110 ALA A O 1
ATOM 855 N N . LEU A 1 111 ? 17.961 0.240 -22.777 1.00 96.25 111 LEU A N 1
ATOM 856 C CA . LEU A 1 111 ? 17.398 -1.098 -22.887 1.00 96.25 111 LEU A CA 1
ATOM 857 C C . LEU A 1 111 ? 16.075 -1.251 -22.137 1.00 96.25 111 LEU A C 1
ATOM 859 O O . LEU A 1 111 ? 15.132 -1.806 -22.702 1.00 96.25 111 LEU A O 1
ATOM 863 N N . ASP A 1 112 ? 15.989 -0.744 -20.907 1.00 96.06 112 ASP A N 1
ATOM 864 C CA . ASP A 1 112 ? 14.728 -0.747 -20.165 1.00 96.06 112 ASP A CA 1
ATOM 865 C C . ASP A 1 112 ? 13.690 0.175 -20.832 1.00 96.06 112 ASP A C 1
ATOM 867 O O . ASP A 1 112 ? 12.534 -0.227 -20.961 1.00 96.06 112 ASP A O 1
ATOM 871 N N . ASP A 1 113 ? 14.096 1.336 -21.357 1.00 96.44 113 ASP A N 1
ATOM 872 C CA . ASP A 1 113 ? 13.219 2.255 -22.097 1.00 96.44 113 ASP A CA 1
ATOM 873 C C . ASP A 1 113 ? 12.576 1.596 -23.327 1.00 96.44 113 ASP A C 1
ATOM 875 O O . ASP A 1 113 ? 11.356 1.667 -23.504 1.00 96.44 113 ASP A O 1
ATOM 879 N N . VAL A 1 114 ? 13.369 0.946 -24.186 1.00 97.19 114 VAL A N 1
ATOM 880 C CA . VAL A 1 114 ? 12.829 0.266 -25.375 1.00 97.19 114 VAL A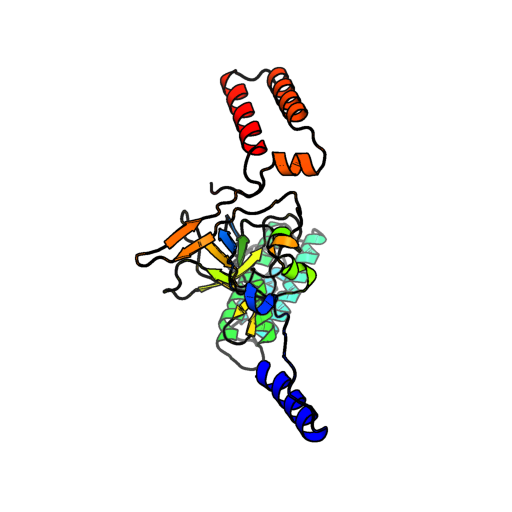 CA 1
ATOM 881 C C . VAL A 1 114 ? 11.955 -0.917 -24.956 1.00 97.19 114 VAL A C 1
ATOM 883 O O . VAL A 1 114 ? 10.881 -1.117 -25.524 1.00 97.19 114 VAL A O 1
ATOM 886 N N . TYR A 1 115 ? 12.372 -1.680 -23.941 1.00 97.44 115 TYR A N 1
ATOM 887 C CA . TYR A 1 115 ? 11.589 -2.798 -23.425 1.00 97.44 115 TYR A CA 1
ATOM 888 C C . TYR A 1 115 ? 10.209 -2.348 -22.918 1.00 97.44 115 TYR A C 1
ATOM 890 O O . TYR A 1 115 ? 9.201 -2.908 -23.349 1.00 97.44 115 TYR A O 1
ATOM 898 N N . TYR A 1 116 ? 10.123 -1.315 -22.072 1.00 97.25 116 TYR A N 1
ATOM 899 C CA . TYR A 1 116 ? 8.832 -0.825 -21.574 1.00 97.25 116 TYR A CA 1
ATOM 900 C C . TYR A 1 116 ? 7.943 -0.289 -22.703 1.00 97.25 116 TYR A C 1
ATOM 902 O O . TYR A 1 116 ? 6.742 -0.567 -22.701 1.00 97.25 116 TYR A O 1
ATOM 910 N N . ALA A 1 117 ? 8.520 0.350 -23.729 1.00 97.19 117 ALA A N 1
ATOM 911 C CA . ALA A 1 117 ? 7.764 0.767 -24.911 1.00 97.19 117 ALA A CA 1
ATOM 912 C C . ALA A 1 117 ? 7.126 -0.430 -25.648 1.00 97.19 117 ALA A C 1
ATOM 914 O O . ALA A 1 117 ? 5.978 -0.339 -26.093 1.00 97.19 117 ALA A O 1
ATOM 915 N N . ILE A 1 118 ? 7.831 -1.566 -25.753 1.00 96.88 118 ILE A N 1
ATOM 916 C CA . ILE A 1 118 ? 7.282 -2.816 -26.312 1.00 96.88 118 ILE A CA 1
ATOM 917 C C . ILE A 1 118 ? 6.155 -3.349 -25.423 1.00 96.88 118 ILE A C 1
ATOM 919 O O . ILE A 1 118 ? 5.082 -3.653 -25.936 1.00 96.88 118 ILE A O 1
ATOM 923 N N . VAL A 1 119 ? 6.369 -3.448 -24.107 1.00 96.44 119 VAL A N 1
ATOM 924 C CA . VAL A 1 119 ? 5.388 -4.003 -23.152 1.00 96.44 119 VAL A CA 1
ATOM 925 C C . VAL A 1 119 ? 4.075 -3.213 -23.181 1.00 96.44 119 VAL A C 1
ATOM 927 O O . VAL A 1 119 ? 3.006 -3.817 -23.306 1.00 96.44 119 VAL A O 1
ATOM 930 N N . HIS A 1 120 ? 4.136 -1.876 -23.163 1.00 95.25 120 HIS A N 1
ATOM 931 C CA . HIS A 1 120 ? 2.953 -1.013 -23.313 1.00 95.25 120 HIS A CA 1
ATOM 932 C C . HIS A 1 120 ? 2.246 -1.239 -24.650 1.00 95.25 120 HIS A C 1
ATOM 934 O O . HIS A 1 120 ? 1.024 -1.404 -24.704 1.00 95.25 120 HIS A O 1
ATOM 940 N N . ALA A 1 121 ? 3.012 -1.293 -25.742 1.00 94.62 121 ALA A N 1
ATOM 941 C CA . ALA A 1 121 ? 2.472 -1.479 -27.082 1.00 94.62 121 ALA A CA 1
ATOM 942 C C . ALA A 1 121 ? 1.817 -2.858 -27.281 1.00 94.62 121 ALA A C 1
ATOM 944 O O . ALA A 1 121 ? 0.796 -2.950 -27.974 1.00 94.62 121 ALA A O 1
ATOM 945 N N . VAL A 1 122 ? 2.386 -3.900 -26.668 1.00 94.19 122 VAL A N 1
ATOM 946 C CA . VAL A 1 122 ? 1.850 -5.264 -26.622 1.00 94.19 122 VAL A CA 1
ATOM 947 C C . VAL A 1 122 ? 0.547 -5.285 -25.827 1.00 94.19 122 VAL A C 1
ATOM 949 O O . VAL A 1 122 ? -0.475 -5.700 -26.374 1.00 94.19 122 VAL A O 1
ATOM 952 N N . LEU A 1 123 ? 0.533 -4.775 -24.588 1.00 92.88 123 LEU A N 1
ATOM 953 C CA . LEU A 1 123 ? -0.668 -4.765 -23.743 1.00 92.88 123 LEU A CA 1
ATOM 954 C C . LEU A 1 123 ? -1.832 -4.020 -24.415 1.00 92.88 123 LEU A C 1
ATOM 956 O O . LEU A 1 123 ? -2.962 -4.517 -24.433 1.00 92.88 123 LEU A O 1
ATOM 960 N N . ALA A 1 124 ? -1.559 -2.857 -25.014 1.00 91.31 124 ALA A N 1
ATOM 961 C CA . ALA A 1 124 ? -2.566 -2.058 -25.708 1.00 91.31 124 ALA A CA 1
ATOM 962 C C . ALA A 1 124 ? -3.216 -2.809 -26.887 1.00 91.31 124 ALA A C 1
ATOM 964 O O . ALA A 1 124 ? -4.425 -2.697 -27.093 1.00 91.31 124 ALA A O 1
ATOM 965 N N . ARG A 1 125 ? -2.436 -3.599 -27.639 1.00 90.31 125 ARG A N 1
ATOM 966 C CA . ARG A 1 125 ? -2.926 -4.389 -28.781 1.00 90.31 125 ARG A CA 1
ATOM 967 C C . ARG A 1 125 ? -3.569 -5.711 -28.359 1.00 90.31 125 ARG A C 1
ATOM 969 O O . ARG A 1 125 ? -4.539 -6.123 -28.977 1.00 90.31 125 ARG A O 1
ATOM 976 N N . MET A 1 126 ? -3.091 -6.362 -27.300 1.00 87.62 126 MET A N 1
ATOM 977 C CA . MET A 1 126 ? -3.692 -7.611 -26.804 1.00 87.62 126 MET A CA 1
ATOM 978 C C . MET A 1 126 ? -5.079 -7.383 -26.197 1.00 87.62 126 MET A C 1
ATOM 980 O O . MET A 1 126 ? -5.961 -8.227 -26.337 1.00 87.62 126 MET A O 1
ATOM 984 N N . ARG A 1 127 ? -5.321 -6.225 -25.566 1.00 80.00 127 ARG A N 1
ATOM 985 C CA . ARG A 1 127 ? -6.643 -5.885 -25.007 1.00 80.00 127 ARG A CA 1
ATOM 986 C C . ARG A 1 127 ? -7.758 -5.825 -26.063 1.00 80.00 127 ARG A C 1
ATOM 988 O O . ARG A 1 127 ? -8.922 -5.973 -25.697 1.00 80.00 127 ARG A O 1
ATOM 995 N N . SER A 1 128 ? -7.435 -5.642 -27.347 1.00 71.31 128 SER A N 1
ATOM 996 C CA . SER A 1 128 ? -8.425 -5.654 -28.433 1.00 71.31 128 SER A CA 1
ATOM 997 C C . SER A 1 128 ? -8.695 -7.048 -29.024 1.00 71.31 128 SER A C 1
ATOM 999 O O . SER A 1 128 ? -9.707 -7.208 -29.707 1.00 71.31 128 SER A O 1
ATOM 1001 N N . ASP A 1 129 ? -7.870 -8.061 -28.722 1.00 63.06 129 ASP A N 1
ATOM 1002 C CA . ASP A 1 129 ? -7.986 -9.434 -29.242 1.00 63.06 129 ASP A CA 1
ATOM 1003 C C . ASP A 1 129 ? -8.277 -10.436 -28.103 1.00 63.06 129 ASP A C 1
ATOM 1005 O O . ASP A 1 129 ? -7.402 -10.952 -27.410 1.00 63.06 129 ASP A O 1
ATOM 1009 N N . SER A 1 130 ? -9.562 -10.657 -27.821 1.00 58.75 130 SER A N 1
ATOM 1010 C CA . SER A 1 130 ? -10.030 -11.146 -26.512 1.00 58.75 130 SER A CA 1
ATOM 1011 C C . SER A 1 130 ? -10.051 -12.673 -26.315 1.00 58.75 130 SER A C 1
ATOM 1013 O O . SER A 1 130 ? -10.860 -13.163 -25.522 1.00 58.75 130 SER A O 1
ATOM 1015 N N . ARG A 1 131 ? -9.237 -13.480 -27.011 1.00 62.34 131 ARG A N 1
ATOM 1016 C CA . ARG A 1 131 ? -9.298 -14.954 -26.860 1.00 62.34 131 ARG A CA 1
ATOM 1017 C C . ARG A 1 131 ? -7.939 -15.602 -26.596 1.00 62.34 131 ARG A C 1
ATOM 1019 O O . ARG A 1 131 ? -7.103 -15.708 -27.480 1.00 62.34 131 ARG A O 1
ATOM 1026 N N . GLY A 1 132 ? -7.777 -16.135 -25.380 1.00 66.06 132 GLY A N 1
ATOM 1027 C CA . GLY A 1 132 ? -6.713 -17.087 -25.026 1.00 66.06 132 GLY A CA 1
ATOM 1028 C C . GLY A 1 132 ? -5.454 -16.508 -24.373 1.00 66.06 132 GLY A C 1
ATOM 1029 O O . GLY A 1 132 ? -4.537 -17.271 -24.099 1.00 66.06 132 GLY A O 1
ATOM 1030 N N . GLN A 1 133 ? -5.401 -15.200 -24.099 1.00 80.56 133 GLN A N 1
ATOM 1031 C CA . GLN A 1 133 ? -4.194 -14.526 -23.586 1.00 80.56 133 GLN A CA 1
ATOM 1032 C C . GLN A 1 133 ? -4.407 -13.784 -22.250 1.00 80.56 133 GLN A C 1
ATOM 1034 O O . GLN A 1 133 ? -3.619 -12.919 -21.883 1.00 80.56 133 GLN A O 1
ATOM 1039 N N . GLN A 1 134 ? -5.465 -14.120 -21.503 1.00 82.81 134 GLN A N 1
ATOM 1040 C CA . GLN A 1 134 ? -5.836 -13.426 -20.259 1.00 82.81 134 GLN A CA 1
ATOM 1041 C C . GLN A 1 134 ? -4.729 -13.442 -19.198 1.00 82.81 134 GLN A C 1
ATOM 1043 O O . GLN A 1 134 ? -4.518 -12.432 -18.539 1.00 82.81 134 GLN A O 1
ATOM 1048 N N . GLN A 1 135 ? -3.993 -14.550 -19.073 1.00 85.94 135 GLN A N 1
ATOM 1049 C CA . GLN A 1 135 ? -2.899 -14.667 -18.106 1.00 85.94 135 GLN A CA 1
ATOM 1050 C C . GLN A 1 135 ? -1.774 -13.664 -18.390 1.00 85.94 135 GLN A C 1
ATOM 1052 O O . GLN A 1 135 ? -1.326 -12.973 -17.486 1.00 85.94 135 GLN A O 1
ATOM 1057 N N . VAL A 1 136 ? -1.368 -13.539 -19.656 1.00 88.94 136 VAL A N 1
ATOM 1058 C CA . VAL A 1 136 ? -0.318 -12.595 -20.063 1.00 88.94 136 VAL A CA 1
ATOM 1059 C C . VAL A 1 136 ? -0.817 -11.158 -19.937 1.00 88.94 136 VAL A C 1
ATOM 1061 O O . VAL A 1 136 ? -0.085 -10.290 -19.486 1.00 88.94 136 VAL A O 1
ATOM 1064 N N . ILE A 1 137 ? -2.084 -10.887 -20.264 1.00 90.19 137 ILE A N 1
ATOM 1065 C CA . ILE A 1 137 ? -2.679 -9.559 -20.045 1.00 90.19 137 ILE A CA 1
ATOM 1066 C C . ILE A 1 137 ? -2.669 -9.187 -18.555 1.00 90.19 137 ILE A C 1
ATOM 1068 O O . ILE A 1 137 ? -2.388 -8.031 -18.239 1.00 90.19 137 ILE A O 1
ATOM 1072 N N . ALA A 1 138 ? -2.967 -10.131 -17.659 1.00 88.81 138 ALA A N 1
ATOM 1073 C CA . ALA A 1 138 ? -2.911 -9.911 -16.216 1.00 88.81 138 ALA A CA 1
ATOM 1074 C C . ALA A 1 138 ? -1.472 -9.630 -15.753 1.00 88.81 138 ALA A C 1
ATOM 1076 O O . ALA A 1 138 ? -1.239 -8.596 -15.134 1.00 88.81 138 ALA A O 1
ATOM 1077 N N . GLU A 1 139 ? -0.507 -10.464 -16.160 1.00 91.94 139 GLU A N 1
ATOM 1078 C CA . GLU A 1 139 ? 0.925 -10.274 -15.874 1.00 91.94 139 GLU A CA 1
ATOM 1079 C C . GLU A 1 139 ? 1.424 -8.898 -16.340 1.00 91.94 139 GLU A C 1
ATOM 1081 O O . GLU A 1 139 ? 2.049 -8.158 -15.585 1.00 91.94 139 GLU A O 1
ATOM 1086 N N . LEU A 1 140 ? 1.108 -8.515 -17.580 1.00 93.25 140 LEU A N 1
ATOM 1087 C CA . LEU A 1 140 ? 1.484 -7.218 -18.139 1.00 93.25 140 LEU A CA 1
ATOM 1088 C C . LEU A 1 140 ? 0.785 -6.054 -17.431 1.00 93.25 140 LEU A C 1
ATOM 1090 O O . LEU A 1 140 ? 1.377 -4.989 -17.287 1.00 93.25 140 LEU A O 1
ATOM 1094 N N . THR A 1 141 ? -0.472 -6.235 -17.017 1.00 92.50 141 THR A N 1
ATOM 1095 C CA . THR A 1 141 ? -1.228 -5.197 -16.302 1.00 92.50 141 THR A CA 1
ATOM 1096 C C . THR A 1 141 ? -0.637 -4.953 -14.918 1.00 92.50 141 THR A C 1
ATOM 1098 O O . THR A 1 141 ? -0.515 -3.798 -14.532 1.00 92.50 141 THR A O 1
ATOM 1101 N N . GLU A 1 142 ? -0.221 -6.004 -14.212 1.00 93.44 142 GLU A N 1
ATOM 1102 C CA . GLU A 1 142 ? 0.493 -5.894 -12.936 1.00 93.44 142 GLU A CA 1
ATOM 1103 C C . GLU A 1 142 ? 1.875 -5.261 -13.116 1.00 93.44 142 GLU A C 1
ATOM 1105 O O . GLU A 1 142 ? 2.214 -4.304 -12.427 1.00 93.44 142 GLU A O 1
ATOM 1110 N N . LYS A 1 143 ? 2.640 -5.710 -14.118 1.00 93.94 143 LYS A N 1
ATOM 1111 C CA . LYS A 1 143 ? 3.975 -5.173 -14.428 1.00 93.94 143 LYS A CA 1
ATOM 1112 C C . LYS A 1 143 ? 3.975 -3.684 -14.784 1.00 93.94 143 LYS A C 1
ATOM 1114 O O . LYS A 1 143 ? 4.997 -3.024 -14.628 1.00 93.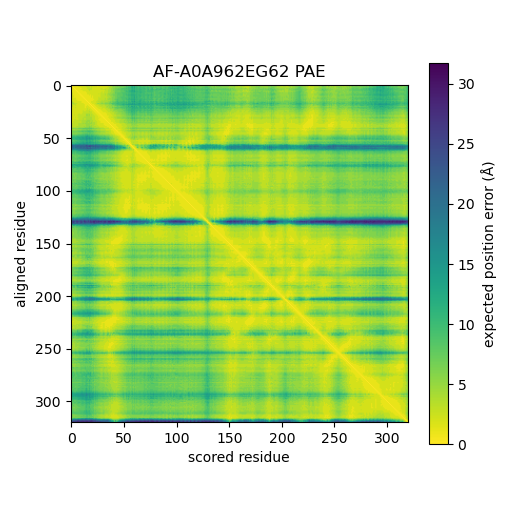94 143 LYS A O 1
ATOM 1119 N N . LEU A 1 144 ? 2.865 -3.185 -15.327 1.00 95.31 144 LEU A N 1
ATOM 1120 C CA . LEU A 1 144 ? 2.689 -1.794 -15.745 1.00 95.31 144 LEU A CA 1
ATOM 1121 C C . LEU A 1 144 ? 1.812 -0.983 -14.783 1.00 95.31 144 LEU A C 1
ATOM 1123 O O . LEU A 1 144 ? 1.461 0.153 -15.108 1.00 95.31 144 LEU A O 1
ATOM 1127 N N . ALA A 1 145 ? 1.434 -1.547 -13.635 1.00 96.00 145 ALA A N 1
ATOM 1128 C CA . ALA A 1 145 ? 0.682 -0.821 -12.627 1.00 96.00 145 ALA A CA 1
ATOM 1129 C C . ALA A 1 145 ? 1.587 0.171 -11.898 1.00 96.00 145 ALA A C 1
ATOM 1131 O O . ALA A 1 145 ? 2.711 -0.153 -11.518 1.00 96.00 145 ALA A O 1
ATOM 1132 N N . ASP A 1 146 ? 1.082 1.385 -11.698 1.00 96.38 146 ASP A N 1
ATOM 1133 C CA . ASP A 1 146 ? 1.777 2.385 -10.896 1.00 96.38 146 ASP A CA 1
ATOM 1134 C C . ASP A 1 146 ? 1.818 1.930 -9.430 1.00 96.38 146 ASP A C 1
ATOM 1136 O O . ASP A 1 146 ? 0.917 1.231 -8.964 1.00 96.38 146 ASP A O 1
ATOM 1140 N N . LYS A 1 147 ? 2.824 2.355 -8.673 1.00 96.56 147 LYS A N 1
ATOM 1141 C CA . LYS A 1 147 ? 2.843 2.114 -7.227 1.00 96.56 147 LYS A CA 1
ATOM 1142 C C . LYS A 1 147 ? 2.311 3.329 -6.504 1.00 96.56 147 LYS A C 1
ATOM 1144 O O . LYS A 1 147 ? 2.756 4.450 -6.760 1.00 96.56 147 LYS A O 1
ATOM 1149 N N . PHE A 1 148 ? 1.341 3.107 -5.635 1.00 96.75 148 PHE A N 1
ATOM 1150 C CA . PHE A 1 148 ? 0.741 4.130 -4.796 1.00 96.75 148 PHE A CA 1
ATOM 1151 C C . PHE A 1 148 ? 1.175 3.855 -3.361 1.00 96.75 148 PHE A C 1
ATOM 1153 O O . PHE A 1 148 ? 0.815 2.823 -2.799 1.00 96.75 148 PHE A O 1
ATOM 1160 N N . PHE A 1 149 ? 1.939 4.783 -2.791 1.00 96.56 149 PHE A N 1
ATOM 1161 C CA . PHE A 1 149 ? 2.355 4.722 -1.397 1.00 96.56 149 PHE A CA 1
ATOM 1162 C C . PHE A 1 149 ? 1.252 5.314 -0.527 1.00 96.56 149 PHE A C 1
ATOM 1164 O O . PHE A 1 149 ? 0.925 6.495 -0.666 1.00 96.56 149 PHE A O 1
ATOM 1171 N N . ILE A 1 150 ? 0.658 4.498 0.336 1.00 96.56 150 ILE A N 1
ATOM 1172 C CA . ILE A 1 150 ? -0.435 4.899 1.229 1.00 96.56 150 ILE A CA 1
ATOM 1173 C C . ILE A 1 150 ? 0.115 5.212 2.618 1.00 96.56 150 ILE A C 1
ATOM 1175 O O . ILE A 1 150 ? 0.984 4.492 3.104 1.00 96.56 150 ILE A O 1
ATOM 1179 N N . ASN A 1 151 ? -0.376 6.276 3.255 1.00 95.94 151 ASN A N 1
ATOM 1180 C CA . ASN A 1 151 ? 0.069 6.739 4.573 1.00 95.94 151 ASN A CA 1
ATOM 1181 C C . ASN A 1 151 ? -0.464 5.852 5.710 1.00 95.94 151 ASN A C 1
ATOM 1183 O O . ASN A 1 151 ? -1.285 6.276 6.525 1.00 95.94 151 ASN A O 1
ATOM 1187 N N . LEU A 1 152 ? -0.079 4.580 5.725 1.00 94.69 152 LEU A N 1
ATOM 1188 C CA . LEU A 1 152 ? -0.490 3.638 6.760 1.00 94.69 152 LEU A CA 1
ATOM 1189 C C . LEU A 1 152 ? 0.536 2.502 6.912 1.00 94.69 152 LEU A C 1
ATOM 1191 O O . LEU A 1 152 ? 1.500 2.421 6.153 1.00 94.69 152 LEU A O 1
ATOM 1195 N N . SER A 1 153 ? 0.313 1.625 7.893 1.00 96.50 153 SER A N 1
ATOM 1196 C CA . SER A 1 153 ? 1.015 0.348 8.069 1.00 96.50 153 SER A CA 1
ATOM 1197 C C . SER A 1 153 ? 0.012 -0.804 7.973 1.00 96.50 153 SER A C 1
ATOM 1199 O O . SER A 1 153 ? -0.892 -0.926 8.805 1.00 96.50 153 SER A O 1
ATOM 1201 N N . VAL A 1 154 ? 0.157 -1.668 6.968 1.00 94.69 154 VAL A N 1
ATOM 1202 C CA . VAL A 1 154 ? -0.705 -2.844 6.759 1.00 94.69 154 VAL A CA 1
ATOM 1203 C C . VAL A 1 154 ? -0.632 -3.779 7.964 1.00 94.69 154 VAL A C 1
ATOM 1205 O O . VAL A 1 154 ? -1.662 -4.286 8.401 1.00 94.69 154 VAL A O 1
ATOM 1208 N N . PHE A 1 155 ? 0.548 -3.938 8.564 1.00 93.88 155 PHE A N 1
ATOM 1209 C CA . PHE A 1 155 ? 0.752 -4.758 9.763 1.00 93.88 155 PHE A CA 1
ATOM 1210 C C . PHE A 1 155 ? -0.020 -4.246 10.982 1.00 93.88 155 PHE A C 1
ATOM 1212 O O . PHE A 1 155 ? -0.456 -5.041 11.814 1.00 93.88 155 PHE A O 1
ATOM 1219 N N . GLN A 1 156 ? -0.204 -2.929 11.078 1.00 93.56 156 GLN A N 1
ATOM 1220 C CA . GLN A 1 156 ? -0.924 -2.307 12.182 1.00 93.56 156 GLN A CA 1
ATOM 1221 C C . GLN A 1 156 ? -2.435 -2.297 11.936 1.00 93.56 156 GLN A C 1
ATOM 1223 O O . GLN A 1 156 ? -3.219 -2.662 12.807 1.00 93.56 156 GLN A O 1
ATOM 1228 N N . SER A 1 157 ? -2.871 -1.874 10.751 1.00 93.19 157 SER A N 1
ATOM 1229 C CA . SER A 1 157 ? -4.290 -1.596 10.501 1.00 93.19 157 SER A CA 1
ATOM 1230 C C . SER A 1 157 ? -5.050 -2.740 9.835 1.00 93.19 157 SER A C 1
ATOM 1232 O O . SER A 1 157 ? -6.280 -2.768 9.894 1.00 93.19 157 SER A O 1
ATOM 1234 N N . MET A 1 158 ? -4.354 -3.650 9.151 1.00 94.62 158 MET A N 1
ATOM 1235 C CA . MET A 1 158 ? -4.948 -4.732 8.354 1.00 94.62 158 MET A CA 1
ATOM 1236 C C . MET A 1 158 ? -4.100 -6.018 8.417 1.00 94.62 158 MET A C 1
ATOM 1238 O O . MET A 1 158 ? -3.730 -6.572 7.376 1.00 94.62 158 MET A O 1
ATOM 1242 N N . PRO A 1 159 ? -3.792 -6.533 9.622 1.00 93.56 159 PRO A N 1
ATOM 1243 C CA . PRO A 1 159 ? -2.877 -7.662 9.790 1.00 93.56 159 PRO A CA 1
ATOM 1244 C C . PRO A 1 159 ? -3.353 -8.941 9.085 1.00 93.56 159 PRO A C 1
ATOM 1246 O O . PRO A 1 159 ? -2.525 -9.763 8.691 1.00 93.56 159 PRO A O 1
A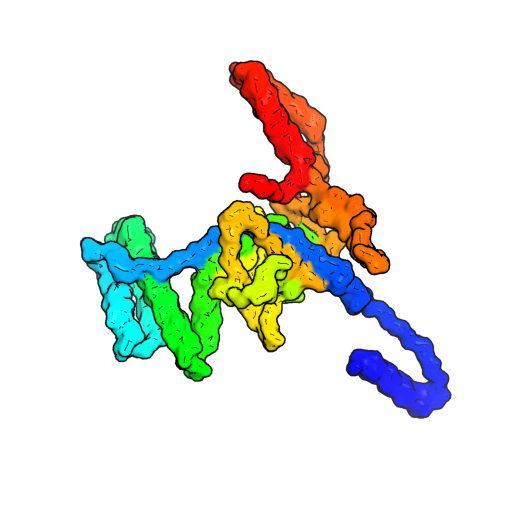TOM 1249 N N . ASP A 1 160 ? -4.666 -9.115 8.874 1.00 94.31 160 ASP A N 1
ATOM 1250 C CA . ASP A 1 160 ? -5.192 -10.285 8.163 1.00 94.31 160 ASP A CA 1
ATOM 1251 C C . ASP A 1 160 ? -4.796 -10.297 6.668 1.00 94.31 160 ASP A C 1
ATOM 1253 O O . ASP A 1 160 ? -4.781 -11.380 6.079 1.00 94.31 160 ASP A O 1
ATOM 1257 N N . ILE A 1 161 ? -4.455 -9.149 6.048 1.00 92.50 161 ILE A N 1
ATOM 1258 C CA . ILE A 1 161 ? -3.916 -9.117 4.669 1.00 92.50 161 ILE A CA 1
ATOM 1259 C C . ILE A 1 161 ? -2.621 -9.924 4.627 1.00 92.50 161 ILE A C 1
ATOM 1261 O O . ILE A 1 161 ? -2.499 -10.864 3.846 1.00 92.50 161 ILE A O 1
ATOM 1265 N N . TRP A 1 162 ? -1.689 -9.588 5.517 1.00 90.56 162 TRP A N 1
ATOM 1266 C CA . TRP A 1 162 ? -0.383 -10.231 5.599 1.00 90.56 162 TRP A CA 1
ATOM 1267 C C . TRP A 1 162 ? -0.474 -11.670 6.128 1.00 90.56 162 TRP A C 1
ATOM 1269 O O . TRP A 1 162 ? 0.138 -12.584 5.581 1.00 90.56 162 TRP A O 1
ATOM 1279 N N . ALA A 1 163 ? -1.257 -11.898 7.186 1.00 90.12 163 ALA A N 1
ATOM 1280 C CA . ALA A 1 163 ? -1.264 -13.183 7.881 1.00 90.12 163 ALA A CA 1
ATOM 1281 C C . ALA A 1 163 ? -2.118 -14.262 7.193 1.00 90.12 163 ALA A C 1
ATOM 1283 O O . ALA A 1 163 ? -1.839 -15.453 7.356 1.00 90.12 163 ALA A O 1
ATOM 1284 N N . LEU A 1 164 ? -3.194 -13.868 6.500 1.00 92.94 164 LEU A N 1
ATOM 1285 C CA . LEU A 1 164 ? -4.244 -14.779 6.027 1.00 92.94 164 LEU A CA 1
ATOM 1286 C C . LEU A 1 164 ? -4.655 -14.551 4.566 1.00 92.94 164 LEU A C 1
ATOM 1288 O O . LEU A 1 164 ? -5.630 -15.166 4.131 1.00 92.94 164 LEU A O 1
ATOM 1292 N N . GLU A 1 165 ? -3.966 -13.674 3.829 1.00 92.25 165 GLU A N 1
ATOM 1293 C CA . GLU A 1 165 ? -4.348 -13.267 2.466 1.00 92.25 165 GLU A CA 1
ATOM 1294 C C . GLU A 1 165 ? -5.799 -12.736 2.408 1.00 92.25 165 GLU A C 1
ATOM 1296 O O . GLU A 1 165 ? -6.518 -12.892 1.415 1.00 92.25 165 GLU A O 1
ATOM 1301 N N . GLN A 1 166 ? -6.278 -12.135 3.507 1.00 94.25 166 GLN A N 1
ATOM 1302 C CA . GLN A 1 166 ? -7.635 -11.603 3.587 1.00 94.25 166 GLN A CA 1
ATOM 1303 C C . GLN A 1 166 ? -7.786 -10.429 2.625 1.00 94.25 166 GLN A C 1
ATOM 1305 O O . GLN A 1 166 ? -7.013 -9.477 2.641 1.00 94.25 166 GLN A O 1
ATOM 1310 N N . VAL A 1 167 ? -8.850 -10.462 1.829 1.00 96.00 167 VAL A N 1
ATOM 1311 C CA . VAL A 1 167 ? -9.169 -9.378 0.901 1.00 96.00 167 VAL A CA 1
ATOM 1312 C C . VAL A 1 167 ? -10.115 -8.379 1.557 1.00 96.00 167 VAL A C 1
ATOM 1314 O O . VAL A 1 167 ? -11.125 -8.766 2.160 1.00 96.00 167 VAL A O 1
ATOM 1317 N N . PHE A 1 168 ? -9.822 -7.094 1.368 1.00 96.69 168 PHE A N 1
ATOM 1318 C CA . PHE A 1 168 ? -10.697 -5.980 1.716 1.00 96.69 168 PHE A CA 1
ATOM 1319 C C . PHE A 1 168 ? -11.066 -5.191 0.450 1.00 96.69 168 PHE A C 1
ATOM 1321 O O . PHE A 1 168 ? -10.222 -5.022 -0.431 1.00 96.69 168 PHE A O 1
ATOM 1328 N N . PRO A 1 169 ? -12.312 -4.705 0.308 1.00 96.69 169 PRO A N 1
ATOM 1329 C CA . PRO A 1 169 ? -12.648 -3.760 -0.745 1.00 96.69 169 PRO A CA 1
ATOM 1330 C C . PRO A 1 169 ? -11.942 -2.435 -0.485 1.00 96.69 169 PRO A C 1
ATOM 1332 O O . PRO A 1 169 ? -12.030 -1.886 0.614 1.00 96.69 169 PRO A O 1
ATOM 1335 N N . ILE A 1 170 ? -11.285 -1.918 -1.517 1.00 97.25 170 ILE A N 1
ATOM 1336 C CA . ILE A 1 170 ? -10.562 -0.650 -1.482 1.00 97.25 170 ILE A CA 1
ATOM 1337 C C . ILE A 1 170 ? -11.039 0.186 -2.658 1.00 97.25 170 ILE A C 1
ATOM 1339 O O . ILE A 1 170 ? -11.151 -0.328 -3.771 1.00 97.25 170 ILE A O 1
ATOM 1343 N N . MET A 1 171 ? -11.325 1.463 -2.426 1.00 95.81 171 MET A N 1
ATOM 1344 C CA . MET A 1 171 ? -11.697 2.384 -3.498 1.00 95.81 171 MET A CA 1
ATOM 1345 C C . MET A 1 171 ? -11.289 3.829 -3.187 1.00 95.81 171 MET A C 1
ATOM 1347 O O . MET A 1 171 ? -11.163 4.186 -2.014 1.00 95.81 171 MET A O 1
ATOM 1351 N N . PRO A 1 172 ? -11.113 4.672 -4.221 1.00 96.12 172 PRO A N 1
ATOM 1352 C CA . PRO A 1 172 ? -10.965 6.113 -4.043 1.00 96.12 172 PRO A CA 1
ATOM 1353 C C . PRO A 1 172 ? -12.162 6.730 -3.317 1.00 96.12 172 PRO A C 1
ATOM 1355 O O . PRO A 1 172 ? -13.300 6.306 -3.521 1.00 96.12 172 PRO A O 1
ATOM 1358 N N . MET A 1 173 ? -11.915 7.752 -2.501 1.00 95.62 173 MET A N 1
ATOM 1359 C CA . MET A 1 173 ? -12.981 8.506 -1.827 1.00 95.62 173 MET A CA 1
ATOM 1360 C C . MET A 1 173 ? -13.480 9.683 -2.674 1.00 95.62 173 MET A C 1
ATOM 1362 O O . MET A 1 173 ? -14.610 10.144 -2.505 1.00 95.62 173 MET A O 1
ATOM 1366 N N . GLU A 1 174 ? -12.669 10.136 -3.630 1.00 91.31 174 GLU A N 1
ATOM 1367 C CA . GLU A 1 174 ? -12.989 11.196 -4.580 1.00 91.31 174 GLU A CA 1
ATOM 1368 C C . GLU A 1 174 ? -13.134 10.678 -6.021 1.00 91.31 174 GLU A C 1
ATOM 1370 O O . GLU A 1 174 ? -12.648 9.608 -6.389 1.00 91.31 174 GLU A O 1
ATOM 1375 N N . GLY A 1 175 ? -13.790 11.478 -6.870 1.00 89.69 175 GLY A N 1
ATOM 1376 C CA . GLY A 1 175 ? -13.820 11.258 -8.321 1.00 89.69 175 GLY A CA 1
ATOM 1377 C C . GLY A 1 175 ? -14.656 10.067 -8.787 1.00 89.69 175 GLY A C 1
ATOM 1378 O O . GLY A 1 175 ? -14.548 9.678 -9.939 1.00 89.69 175 GLY A O 1
ATOM 1379 N N . LEU A 1 176 ? -15.511 9.499 -7.930 1.00 91.56 176 LEU A N 1
ATOM 1380 C CA . LEU A 1 176 ? -16.325 8.310 -8.233 1.00 91.56 176 LEU A CA 1
ATOM 1381 C C . LEU A 1 176 ? -17.351 8.496 -9.366 1.00 91.56 176 LEU A C 1
ATOM 1383 O O . LEU A 1 176 ? -17.939 7.527 -9.842 1.00 91.56 176 LEU A O 1
ATOM 1387 N N . ASP A 1 177 ? -17.592 9.734 -9.787 1.00 94.00 177 ASP A N 1
ATOM 1388 C CA . ASP A 1 177 ? -18.390 10.094 -10.959 1.00 94.00 177 ASP A CA 1
ATOM 1389 C C . ASP A 1 177 ? -17.595 10.033 -12.277 1.00 94.00 177 ASP A C 1
ATOM 1391 O O . ASP A 1 177 ? -18.175 10.094 -13.365 1.00 94.00 177 ASP A O 1
ATOM 1395 N N . GLN A 1 178 ? -16.273 9.899 -12.189 1.00 93.25 178 GLN A N 1
ATOM 1396 C CA . GLN A 1 178 ? -15.351 9.803 -13.308 1.00 93.25 178 GLN A CA 1
ATOM 1397 C C . GLN A 1 178 ? -14.893 8.357 -13.486 1.00 93.25 178 GLN A C 1
ATOM 1399 O O . GLN A 1 178 ? -14.887 7.546 -12.563 1.00 93.25 178 GLN A O 1
ATOM 1404 N N . ARG A 1 179 ? -14.525 8.004 -14.718 1.00 92.31 179 ARG A N 1
ATOM 1405 C CA . ARG A 1 179 ? -13.987 6.676 -14.996 1.00 92.31 179 ARG A CA 1
ATOM 1406 C C . ARG A 1 179 ? -12.497 6.662 -14.632 1.00 92.31 179 ARG A C 1
ATOM 1408 O O . ARG A 1 179 ? -11.757 7.435 -15.237 1.00 92.31 179 ARG A O 1
ATOM 1415 N N . PRO A 1 180 ? -12.031 5.781 -13.734 1.00 92.94 180 PRO A N 1
ATOM 1416 C CA . PRO A 1 180 ? -10.606 5.628 -13.469 1.00 92.94 180 PRO A CA 1
ATOM 1417 C C . PRO A 1 180 ? -9.872 5.056 -14.693 1.00 92.94 180 PRO A C 1
ATOM 1419 O O . PRO A 1 180 ? -10.400 4.219 -15.434 1.00 92.94 180 PRO A O 1
ATOM 1422 N N . GLU A 1 181 ? -8.651 5.534 -14.921 1.00 90.62 181 GLU A N 1
ATOM 1423 C CA . GLU A 1 181 ? -7.890 5.297 -16.160 1.00 90.62 181 GLU A CA 1
ATOM 1424 C C . GLU A 1 181 ? -6.623 4.470 -15.932 1.00 90.62 181 GLU A C 1
ATOM 1426 O O . GLU A 1 181 ? -6.053 3.933 -16.886 1.00 90.62 181 GLU A O 1
ATOM 1431 N N . ARG A 1 182 ? -6.175 4.364 -14.677 1.00 92.44 182 ARG A N 1
ATOM 1432 C CA . ARG A 1 182 ? -4.883 3.778 -14.318 1.00 92.44 182 ARG A CA 1
ATOM 1433 C C . ARG A 1 182 ? -5.068 2.573 -13.413 1.00 92.44 182 ARG A C 1
ATOM 1435 O O . ARG A 1 182 ? -6.062 2.463 -12.701 1.00 92.44 182 ARG A O 1
ATOM 1442 N N . ARG A 1 183 ? -4.118 1.646 -13.477 1.00 94.81 183 ARG A N 1
ATOM 1443 C CA . ARG A 1 183 ? -4.031 0.505 -12.565 1.00 94.81 183 ARG A CA 1
ATOM 1444 C C . ARG A 1 183 ? -2.885 0.770 -11.598 1.00 94.81 183 ARG A C 1
ATOM 1446 O O . ARG A 1 183 ? -1.841 1.247 -12.038 1.00 94.81 183 ARG A O 1
ATOM 1453 N N . ALA A 1 184 ? -3.097 0.474 -10.325 1.00 96.50 184 ALA A N 1
ATOM 1454 C CA . ALA A 1 184 ? -2.113 0.673 -9.279 1.00 96.50 184 ALA A CA 1
ATOM 1455 C C . ALA A 1 184 ? -2.002 -0.541 -8.356 1.00 96.50 184 ALA A C 1
ATOM 1457 O O . ALA A 1 184 ? -2.968 -1.287 -8.177 1.00 96.50 184 ALA A O 1
ATOM 1458 N N . VAL A 1 185 ? -0.827 -0.704 -7.763 1.00 96.94 185 VAL A N 1
ATOM 1459 C CA . VAL A 1 185 ? -0.604 -1.529 -6.575 1.00 96.94 185 VAL A CA 1
ATOM 1460 C C . VAL A 1 185 ? -0.367 -0.602 -5.388 1.00 96.94 185 VAL A C 1
ATOM 1462 O O . VAL A 1 185 ? 0.264 0.446 -5.530 1.00 96.94 185 VAL A O 1
ATOM 1465 N N . LEU A 1 186 ? -0.928 -0.959 -4.241 1.00 97.50 186 LEU A N 1
ATOM 1466 C CA . LEU A 1 186 ? -0.806 -0.200 -3.009 1.00 97.50 186 LEU A CA 1
ATOM 1467 C C . LEU A 1 186 ? 0.331 -0.784 -2.169 1.00 97.50 186 LEU A C 1
ATOM 1469 O O . LEU A 1 186 ? 0.328 -1.980 -1.864 1.00 97.50 186 LEU A O 1
ATOM 1473 N N . GLU A 1 187 ? 1.273 0.077 -1.808 1.00 97.00 187 GLU A N 1
ATOM 1474 C CA . GLU A 1 187 ? 2.391 -0.205 -0.907 1.00 97.00 187 GLU A CA 1
ATOM 1475 C C . GLU A 1 187 ? 2.268 0.735 0.296 1.00 97.00 187 GLU A C 1
ATOM 1477 O O . GLU A 1 187 ? 1.895 1.899 0.148 1.00 97.00 187 GLU A O 1
ATOM 1482 N N . ASP A 1 188 ? 2.509 0.226 1.494 1.00 95.94 188 ASP A N 1
ATOM 1483 C CA . ASP A 1 188 ? 2.421 0.990 2.732 1.00 95.94 188 ASP A CA 1
ATOM 1484 C C . ASP A 1 188 ? 3.733 1.751 3.016 1.00 95.94 188 ASP A C 1
ATOM 1486 O O . ASP A 1 188 ? 4.640 1.801 2.181 1.00 95.94 188 ASP A O 1
ATOM 1490 N N . LEU A 1 189 ? 3.832 2.412 4.172 1.00 94.25 189 LEU A N 1
ATOM 1491 C CA . LEU A 1 189 ? 5.029 3.186 4.532 1.00 94.25 189 LEU A CA 1
ATOM 1492 C C . LEU A 1 189 ? 6.151 2.366 5.169 1.00 94.25 189 LEU A C 1
ATOM 1494 O O . LEU A 1 189 ? 7.190 2.918 5.556 1.00 94.25 189 LEU A O 1
ATOM 1498 N N . THR A 1 190 ? 5.944 1.072 5.373 1.00 93.00 190 THR A N 1
ATOM 1499 C CA . THR A 1 190 ? 6.941 0.244 6.030 1.00 93.00 190 THR A CA 1
ATOM 1500 C C . THR A 1 190 ? 8.133 -0.009 5.112 1.00 93.00 190 THR A C 1
ATOM 1502 O O . THR A 1 190 ? 8.094 0.127 3.894 1.00 93.00 190 THR A O 1
ATOM 1505 N N . CYS A 1 191 ? 9.260 -0.358 5.728 1.00 90.81 191 CYS A N 1
ATOM 1506 C CA . CYS A 1 191 ? 10.470 -0.730 4.997 1.00 90.81 191 CYS A CA 1
ATOM 1507 C C . CYS A 1 191 ? 10.434 -2.199 4.551 1.00 90.81 191 CYS A C 1
ATOM 1509 O O . CYS A 1 191 ? 11.426 -2.687 4.004 1.00 90.81 191 CYS A O 1
ATOM 1511 N N . ASP A 1 192 ? 9.354 -2.912 4.871 1.00 90.88 192 ASP A N 1
ATOM 1512 C CA . ASP A 1 192 ? 9.183 -4.322 4.577 1.00 90.88 192 ASP A CA 1
ATOM 1513 C C . ASP A 1 192 ? 8.456 -4.471 3.239 1.00 90.88 192 ASP A C 1
ATOM 1515 O O . ASP A 1 192 ? 7.434 -3.837 2.994 1.00 90.88 192 ASP A O 1
ATOM 1519 N N . SER A 1 193 ? 8.984 -5.318 2.355 1.00 89.06 193 SER A N 1
ATOM 1520 C CA . SER A 1 193 ? 8.354 -5.589 1.061 1.00 89.06 193 SER A CA 1
ATOM 1521 C C . SER A 1 193 ? 7.004 -6.297 1.184 1.00 89.06 193 SER A C 1
ATOM 1523 O O . SER A 1 193 ? 6.242 -6.296 0.218 1.00 89.06 193 SER A O 1
ATOM 1525 N N . ASP A 1 194 ? 6.724 -6.899 2.345 1.00 90.62 194 ASP A N 1
ATOM 1526 C CA . ASP A 1 194 ? 5.429 -7.500 2.671 1.00 90.62 194 ASP A CA 1
ATOM 1527 C C . ASP A 1 194 ? 4.358 -6.437 3.007 1.00 90.62 194 ASP A C 1
ATOM 1529 O O . ASP A 1 194 ? 3.173 -6.764 3.081 1.00 90.62 194 ASP A O 1
ATOM 1533 N N . GLY A 1 195 ? 4.742 -5.161 3.163 1.00 92.69 195 GLY A N 1
ATOM 1534 C CA . GLY A 1 195 ? 3.855 -4.000 3.318 1.00 92.69 195 GLY A CA 1
ATOM 1535 C C . GLY A 1 195 ? 3.118 -3.628 2.026 1.00 92.69 195 GLY A C 1
ATOM 1536 O O . GLY A 1 195 ? 3.144 -2.487 1.575 1.00 92.69 195 GLY A O 1
ATOM 1537 N N . ARG A 1 196 ? 2.493 -4.607 1.373 1.00 93.75 196 ARG A N 1
ATOM 1538 C CA . ARG A 1 196 ? 1.896 -4.511 0.036 1.00 93.75 196 ARG A CA 1
ATOM 1539 C C . ARG A 1 196 ? 0.529 -5.183 0.027 1.00 93.75 196 ARG A C 1
ATOM 1541 O O . ARG A 1 196 ? 0.300 -6.169 0.721 1.00 93.75 196 ARG A O 1
ATOM 1548 N N . ILE A 1 197 ? -0.376 -4.682 -0.812 1.00 95.25 197 ILE A N 1
ATOM 1549 C CA . ILE A 1 197 ? -1.677 -5.315 -1.052 1.00 95.25 197 ILE A CA 1
ATOM 1550 C C . ILE A 1 197 ? -1.668 -6.014 -2.416 1.00 95.25 197 ILE A C 1
ATOM 1552 O O . ILE A 1 197 ? -1.448 -5.391 -3.456 1.00 95.25 197 ILE A O 1
ATOM 1556 N N . ASP A 1 198 ? -1.934 -7.319 -2.409 1.00 92.06 198 ASP A N 1
ATOM 1557 C CA . ASP A 1 198 ? -1.839 -8.188 -3.591 1.00 92.06 198 ASP A CA 1
ATOM 1558 C C . ASP A 1 198 ? -3.152 -8.411 -4.336 1.00 92.06 198 ASP A C 1
ATOM 1560 O O . ASP A 1 198 ? -3.164 -8.770 -5.517 1.00 92.06 198 ASP A O 1
ATOM 1564 N N . HIS A 1 199 ? -4.274 -8.264 -3.639 1.00 94.56 199 HIS A N 1
ATOM 1565 C CA . HIS A 1 199 ? -5.577 -8.682 -4.134 1.00 94.56 199 HIS A CA 1
ATOM 1566 C C . HIS A 1 199 ? -6.615 -7.593 -3.918 1.00 94.56 199 HIS A C 1
ATOM 1568 O O . HIS A 1 199 ? -6.862 -7.152 -2.798 1.00 94.56 199 HIS A O 1
ATOM 1574 N N . TYR A 1 200 ? -7.261 -7.208 -5.014 1.00 95.94 200 TYR A N 1
ATOM 1575 C CA . TYR A 1 200 ? -8.257 -6.148 -5.051 1.00 95.94 200 TYR A CA 1
ATOM 1576 C C . TYR A 1 200 ? -9.586 -6.699 -5.542 1.00 95.94 200 TYR A C 1
ATOM 1578 O O . TYR A 1 200 ? -9.634 -7.515 -6.466 1.00 95.94 200 TYR A O 1
ATOM 1586 N N . VAL A 1 201 ? -10.669 -6.237 -4.924 1.00 94.06 201 VAL A N 1
ATOM 1587 C CA . VAL A 1 201 ? -12.033 -6.560 -5.349 1.00 94.06 201 VAL A CA 1
ATOM 1588 C C . VAL A 1 201 ? -12.363 -5.775 -6.623 1.00 94.06 201 VAL A C 1
ATOM 1590 O O . VAL A 1 201 ? -12.271 -4.550 -6.629 1.00 94.06 201 VAL A O 1
ATOM 1593 N N . ASP A 1 202 ? -12.767 -6.479 -7.678 1.00 86.69 202 ASP A N 1
ATOM 1594 C CA . ASP A 1 202 ? -13.352 -5.931 -8.913 1.00 86.69 202 ASP A CA 1
ATOM 1595 C C . ASP A 1 202 ? -14.706 -6.641 -9.173 1.00 86.69 202 ASP A C 1
ATOM 1597 O O . ASP A 1 202 ? -15.041 -7.588 -8.455 1.00 86.69 202 ASP A O 1
ATOM 1601 N N . ASP A 1 203 ? -15.489 -6.198 -10.165 1.00 78.31 203 ASP A N 1
ATOM 1602 C CA . ASP A 1 203 ? -16.917 -6.544 -10.370 1.00 78.31 203 ASP A CA 1
ATOM 1603 C C . ASP A 1 203 ? -17.298 -8.013 -10.070 1.00 78.31 203 ASP A C 1
ATOM 1605 O O . ASP A 1 203 ? -18.277 -8.278 -9.371 1.00 78.31 203 ASP A O 1
ATOM 1609 N N . GLU A 1 204 ? -16.537 -8.981 -10.594 1.00 77.69 204 GLU A N 1
ATOM 1610 C CA . GLU A 1 204 ? -16.836 -10.418 -10.451 1.00 77.69 204 GLU A CA 1
ATOM 1611 C C . GLU A 1 204 ? -15.618 -11.272 -10.064 1.00 77.69 204 GLU A C 1
ATOM 1613 O O . GLU A 1 204 ? -15.703 -12.503 -10.021 1.00 77.69 204 GLU A O 1
ATOM 1618 N N . SER A 1 205 ? -14.463 -10.656 -9.796 1.00 86.56 205 SER A N 1
ATOM 1619 C CA . SER A 1 205 ? -13.245 -11.400 -9.477 1.00 86.56 205 SER A CA 1
ATOM 1620 C C . SER A 1 205 ? -12.249 -10.584 -8.667 1.00 86.56 205 SER A C 1
ATOM 1622 O O . SER A 1 205 ? -12.316 -9.361 -8.589 1.00 86.56 205 SER A O 1
ATOM 1624 N N . LEU A 1 206 ? -11.269 -11.288 -8.106 1.00 92.56 206 LEU A N 1
ATOM 1625 C CA . LEU A 1 206 ? -10.070 -10.655 -7.581 1.00 92.56 206 LEU A CA 1
ATOM 1626 C C . LEU A 1 206 ? -9.139 -10.276 -8.734 1.00 92.56 206 LEU A C 1
ATOM 1628 O O . LEU A 1 206 ? -9.023 -11.015 -9.717 1.00 92.56 206 LEU A O 1
ATOM 1632 N N . GLN A 1 207 ? -8.499 -9.122 -8.610 1.00 92.56 207 GLN A N 1
ATOM 1633 C CA . GLN A 1 207 ? -7.475 -8.615 -9.522 1.00 92.56 207 GLN A CA 1
ATOM 1634 C C . GLN A 1 207 ? -6.176 -8.388 -8.747 1.00 92.56 207 GLN A C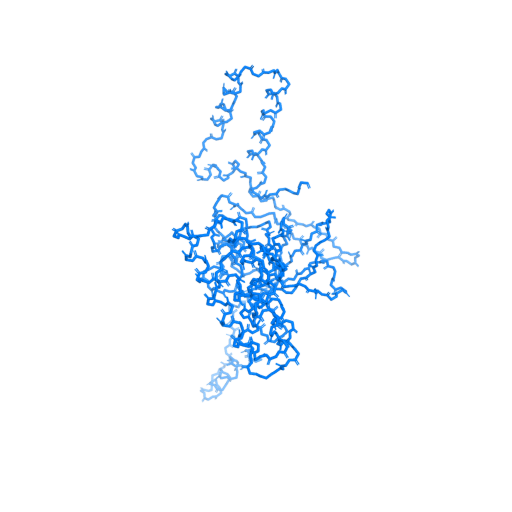 1
ATOM 1636 O O . GLN A 1 207 ? -6.221 -8.125 -7.547 1.00 92.56 207 GLN A O 1
ATOM 1641 N N . SER A 1 208 ? -5.028 -8.431 -9.428 1.00 93.31 208 SER A N 1
ATOM 1642 C CA . SER A 1 208 ? -3.733 -8.082 -8.818 1.00 93.31 208 SER A CA 1
ATOM 1643 C C . SER A 1 208 ? -3.444 -6.578 -8.794 1.00 93.31 208 SER A C 1
ATOM 1645 O O . SER A 1 208 ? -2.399 -6.149 -8.325 1.00 93.31 208 SER A O 1
ATOM 1647 N N . THR A 1 209 ? -4.364 -5.752 -9.308 1.00 95.94 209 THR A N 1
ATOM 1648 C CA . THR A 1 209 ? -4.209 -4.292 -9.372 1.00 95.94 209 THR A CA 1
ATOM 1649 C C . THR A 1 209 ? -5.540 -3.573 -9.155 1.00 95.94 209 THR A C 1
ATOM 1651 O O . THR A 1 209 ? -6.588 -4.004 -9.652 1.00 95.94 209 THR A O 1
ATOM 1654 N N . LEU A 1 210 ? -5.491 -2.427 -8.480 1.00 96.00 210 LEU A N 1
ATOM 1655 C CA . LEU A 1 210 ? -6.628 -1.543 -8.245 1.00 96.00 210 LEU A CA 1
ATOM 1656 C C . LEU A 1 210 ? -6.807 -0.562 -9.405 1.00 96.00 210 LEU A C 1
ATOM 1658 O O . LEU A 1 210 ? -5.839 0.011 -9.897 1.00 96.00 210 LEU A O 1
ATOM 1662 N N . LEU A 1 211 ? -8.045 -0.336 -9.842 1.00 94.12 211 LEU A N 1
ATOM 1663 C CA . LEU A 1 211 ? -8.350 0.701 -10.824 1.00 94.12 211 LEU A CA 1
ATOM 1664 C C . LEU A 1 211 ? -8.527 2.052 -10.109 1.00 94.12 211 LEU A C 1
ATOM 1666 O O . LEU A 1 211 ? -9.366 2.182 -9.222 1.00 94.12 211 LEU A O 1
ATOM 1670 N N . VAL A 1 212 ? -7.732 3.051 -10.492 1.00 95.19 212 VAL A N 1
ATOM 1671 C CA . VAL A 1 212 ? -7.642 4.356 -9.820 1.00 95.19 212 VAL A CA 1
ATOM 1672 C C . VAL A 1 212 ? -7.635 5.521 -10.813 1.00 95.19 212 VAL A C 1
ATOM 1674 O O . VAL A 1 212 ? -7.314 5.377 -12.000 1.00 95.19 212 VAL A O 1
ATOM 1677 N N . HIS A 1 213 ? -8.011 6.700 -10.325 1.00 94.62 213 HIS A N 1
ATOM 1678 C CA . HIS A 1 213 ? -7.838 7.953 -11.050 1.00 94.62 213 HIS A CA 1
ATOM 1679 C C . HIS A 1 213 ? -6.368 8.375 -11.018 1.00 94.62 213 HIS A C 1
ATOM 1681 O O . HIS A 1 213 ? -5.585 7.900 -10.198 1.00 94.62 213 HIS A O 1
ATOM 1687 N N . THR A 1 214 ? -5.991 9.297 -11.900 1.00 92.12 214 THR A N 1
ATOM 1688 C CA . THR A 1 214 ? -4.687 9.959 -11.803 1.00 92.12 214 THR A CA 1
ATOM 1689 C C . THR A 1 214 ? -4.761 11.022 -10.702 1.00 92.12 214 THR A C 1
ATOM 1691 O O . THR A 1 214 ? -5.568 11.941 -10.855 1.00 92.12 214 THR A O 1
ATOM 1694 N N . PRO A 1 215 ? -3.941 10.954 -9.634 1.00 89.81 215 PRO A N 1
ATOM 1695 C CA . PRO A 1 215 ? -3.952 11.981 -8.597 1.00 89.81 215 PRO A CA 1
ATOM 1696 C C . PRO A 1 215 ? -3.572 13.351 -9.164 1.00 89.81 215 PRO A C 1
ATOM 1698 O O . PRO A 1 215 ? -2.659 13.474 -9.991 1.00 89.81 215 PRO A O 1
ATOM 1701 N N . GLU A 1 216 ? -4.291 14.384 -8.733 1.00 88.75 216 GLU A N 1
ATOM 1702 C CA . GLU A 1 216 ? -4.035 15.761 -9.142 1.00 88.75 216 GLU A CA 1
ATOM 1703 C C . GLU A 1 216 ? -2.946 16.388 -8.255 1.00 88.75 216 GLU A C 1
ATOM 1705 O O . GLU A 1 216 ? -3.064 16.341 -7.031 1.00 88.75 216 GLU A O 1
ATOM 1710 N N . PRO A 1 217 ? -1.909 17.029 -8.829 1.00 85.88 217 PRO A N 1
ATOM 1711 C CA . PRO A 1 217 ? -0.872 17.679 -8.034 1.00 85.88 217 PRO A CA 1
ATOM 1712 C C . PRO A 1 217 ? -1.447 18.706 -7.049 1.00 85.88 217 PRO A C 1
ATOM 1714 O O . PRO A 1 217 ? -2.199 19.600 -7.443 1.00 85.88 217 PRO A O 1
ATOM 1717 N N . GLY A 1 218 ? -1.057 18.596 -5.777 1.00 85.56 218 GLY A N 1
ATOM 1718 C CA . GLY A 1 218 ? -1.492 19.502 -4.711 1.00 85.56 218 GLY A CA 1
ATOM 1719 C C . GLY A 1 218 ? -2.935 19.299 -4.239 1.00 85.56 218 GLY A C 1
ATOM 1720 O O . GLY A 1 218 ? -3.442 20.138 -3.495 1.00 85.56 218 GLY A O 1
ATOM 1721 N N . LYS A 1 219 ? -3.610 18.224 -4.665 1.00 89.88 219 LYS A N 1
ATOM 1722 C CA . LYS A 1 219 ? -4.874 17.782 -4.072 1.00 89.88 219 LYS A CA 1
ATOM 1723 C C . LYS A 1 219 ? -4.658 16.454 -3.349 1.00 89.88 219 LYS A C 1
ATOM 1725 O O . LYS A 1 219 ? -4.014 15.577 -3.925 1.00 89.88 219 LYS A O 1
ATOM 1730 N N . PRO A 1 220 ? -5.219 16.284 -2.141 1.00 90.25 220 PRO A N 1
ATOM 1731 C CA . PRO A 1 220 ? -5.172 14.998 -1.472 1.00 90.25 220 PRO A CA 1
ATOM 1732 C C . PRO A 1 220 ? -5.963 13.970 -2.286 1.00 90.25 220 PRO A C 1
ATOM 1734 O O . PRO A 1 220 ? -6.951 14.305 -2.950 1.00 90.25 220 PRO A O 1
ATOM 1737 N N . TYR A 1 221 ? -5.506 12.726 -2.241 1.00 94.62 221 TYR A N 1
ATOM 1738 C CA . TYR A 1 221 ? -6.153 11.599 -2.895 1.00 94.62 221 TYR A CA 1
ATOM 1739 C C . TYR A 1 221 ? -6.314 10.491 -1.863 1.00 94.62 221 TYR A C 1
ATOM 1741 O O . TYR A 1 221 ? -5.322 9.874 -1.472 1.00 94.62 221 TYR A O 1
ATOM 1749 N N . HIS A 1 222 ? -7.542 10.272 -1.397 1.00 96.69 222 HIS A N 1
ATOM 1750 C CA . HIS A 1 222 ? -7.794 9.340 -0.306 1.00 96.69 222 HIS A CA 1
ATOM 1751 C C . HIS A 1 222 ? -8.325 8.009 -0.825 1.00 96.69 222 HIS A C 1
ATOM 1753 O O . HIS A 1 222 ? -9.092 7.928 -1.792 1.00 96.69 222 HIS A O 1
ATOM 1759 N N . LEU A 1 223 ? -7.951 6.951 -0.121 1.00 97.56 223 LEU A N 1
ATOM 1760 C CA . LEU A 1 223 ? -8.453 5.604 -0.308 1.00 97.56 223 LEU A CA 1
ATOM 1761 C C . LEU A 1 223 ? -9.214 5.184 0.948 1.00 97.56 223 LEU A C 1
ATOM 1763 O O . LEU A 1 223 ? -8.750 5.379 2.072 1.00 97.56 223 LEU A O 1
ATOM 1767 N N . GLY A 1 224 ? -10.390 4.599 0.743 1.00 97.81 224 GLY A N 1
ATOM 1768 C CA . GLY A 1 224 ? -11.156 3.936 1.788 1.00 97.81 224 GLY A CA 1
ATOM 1769 C C . GLY A 1 224 ? -10.951 2.431 1.710 1.00 97.81 224 GLY A C 1
ATOM 1770 O O . GLY A 1 224 ? -11.183 1.837 0.654 1.00 97.81 224 GLY A O 1
ATOM 1771 N N . VAL A 1 225 ? -10.566 1.812 2.824 1.00 97.94 225 VAL A N 1
ATOM 1772 C CA . VAL A 1 225 ? -10.563 0.358 3.002 1.00 97.94 225 VAL A CA 1
ATOM 1773 C C . VAL A 1 225 ? -11.774 -0.035 3.835 1.00 97.94 225 VAL A C 1
ATOM 1775 O O . VAL A 1 225 ? -11.940 0.378 4.985 1.00 97.94 225 VAL A O 1
ATOM 1778 N N . PHE A 1 226 ? -12.638 -0.848 3.242 1.00 97.81 226 PHE A N 1
ATOM 1779 C CA . PHE A 1 226 ? -13.918 -1.234 3.816 1.00 97.81 226 PHE A CA 1
ATOM 1780 C C . PHE A 1 226 ? -13.848 -2.624 4.440 1.00 97.81 226 PHE A C 1
ATOM 1782 O O . PHE A 1 226 ? -12.961 -3.422 4.157 1.00 97.81 226 PHE A O 1
ATOM 1789 N N . MET A 1 227 ? -14.847 -2.941 5.262 1.00 97.00 227 MET A N 1
ATOM 1790 C CA . MET A 1 227 ? -14.976 -4.237 5.934 1.00 97.00 227 MET A CA 1
ATOM 1791 C C . MET A 1 227 ? -13.864 -4.559 6.956 1.00 97.00 227 MET A C 1
ATOM 1793 O O . MET A 1 227 ? -13.675 -5.722 7.313 1.00 97.00 227 MET A O 1
ATOM 1797 N N . VAL A 1 228 ? -13.172 -3.540 7.477 1.00 96.69 228 VAL A N 1
ATOM 1798 C CA . VAL A 1 228 ? -12.069 -3.678 8.453 1.00 96.69 228 VAL A CA 1
ATOM 1799 C C . VAL A 1 228 ? -12.537 -3.796 9.912 1.00 96.69 228 VAL A C 1
ATOM 1801 O O . VAL A 1 228 ? -11.732 -3.931 10.825 1.00 96.69 228 VAL A O 1
ATOM 1804 N N . GLY A 1 229 ? -13.846 -3.790 10.179 1.00 95.88 229 GLY A N 1
ATOM 1805 C CA . GLY A 1 229 ? -14.386 -3.705 11.544 1.00 95.88 229 GLY A CA 1
ATOM 1806 C C . GLY A 1 229 ? -14.345 -4.994 12.374 1.00 95.88 229 GLY A C 1
ATOM 1807 O O . GLY A 1 229 ? -14.872 -5.030 13.485 1.00 95.88 229 GLY A O 1
ATOM 1808 N N . ALA A 1 230 ? -13.783 -6.087 11.862 1.00 95.00 230 ALA A N 1
ATOM 1809 C CA . ALA A 1 230 ? -13.664 -7.340 12.603 1.00 95.00 230 ALA A CA 1
ATOM 1810 C C . ALA A 1 230 ? -12.197 -7.745 12.738 1.00 95.00 230 ALA A C 1
ATOM 1812 O O . ALA A 1 230 ? -11.502 -7.870 11.735 1.00 95.00 230 ALA A O 1
ATOM 1813 N N . TYR A 1 231 ? -11.762 -8.021 13.970 1.00 92.50 231 TYR A N 1
ATOM 1814 C CA . TYR A 1 231 ? -10.405 -8.444 14.348 1.00 92.50 231 TYR A CA 1
ATOM 1815 C C . TYR A 1 231 ? -9.286 -7.406 14.159 1.00 92.50 231 TYR A C 1
ATOM 1817 O O . TYR A 1 231 ? -8.374 -7.401 14.978 1.00 92.50 231 TYR A O 1
ATOM 1825 N N . GLN A 1 232 ? -9.364 -6.531 13.150 1.00 92.81 232 GLN A N 1
ATOM 1826 C CA . GLN A 1 232 ? -8.202 -5.770 12.675 1.00 92.81 232 GLN A CA 1
ATOM 1827 C C . GLN A 1 232 ? -7.616 -4.844 13.746 1.00 92.81 232 GLN A C 1
ATOM 1829 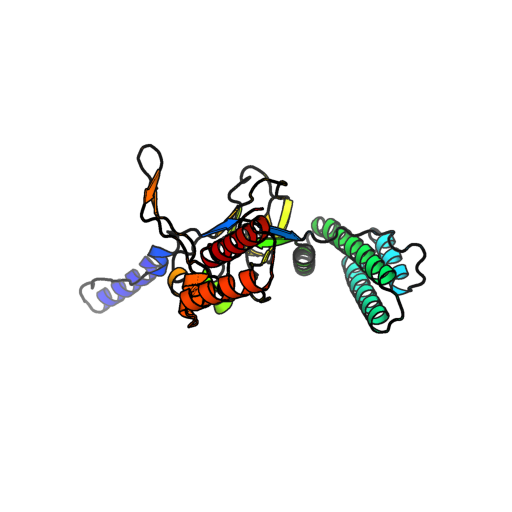O O . GLN A 1 232 ? -6.433 -4.940 14.039 1.00 92.81 232 GLN A O 1
ATOM 1834 N N . GLU A 1 233 ? -8.460 -4.046 14.407 1.00 87.94 233 GLU A N 1
ATOM 1835 C CA . GLU A 1 233 ? -8.041 -3.084 15.441 1.00 87.94 233 GLU A CA 1
ATOM 1836 C C . GLU A 1 233 ? -7.265 -3.734 16.599 1.00 87.94 233 GLU A C 1
ATOM 1838 O O . GLU A 1 233 ? -6.348 -3.144 17.146 1.00 87.94 233 GLU A O 1
ATOM 1843 N N . THR A 1 234 ? -7.615 -4.962 16.996 1.00 83.81 234 THR A N 1
ATOM 1844 C CA . THR A 1 234 ? -6.998 -5.613 18.168 1.00 83.81 234 THR A CA 1
ATOM 1845 C C . THR A 1 234 ? -5.770 -6.455 17.818 1.00 83.81 234 THR A C 1
ATOM 1847 O O . THR A 1 234 ? -5.033 -6.854 18.717 1.00 83.81 234 THR A O 1
ATOM 1850 N N . LEU A 1 235 ? -5.580 -6.796 16.542 1.00 88.25 235 LEU A N 1
ATOM 1851 C CA . LEU A 1 235 ? -4.502 -7.682 16.093 1.00 88.25 235 LEU A CA 1
ATOM 1852 C C . LEU A 1 235 ? -3.296 -6.934 15.512 1.00 88.25 235 LEU A C 1
ATOM 1854 O O . LEU A 1 235 ? -2.321 -7.597 15.163 1.00 88.25 235 LEU A O 1
ATOM 1858 N N . GLY A 1 236 ? -3.369 -5.606 15.395 1.00 84.44 236 GLY A N 1
ATOM 1859 C CA . GLY A 1 236 ? -2.282 -4.776 14.882 1.00 84.44 236 GLY A CA 1
ATOM 1860 C C . GLY A 1 236 ? -0.980 -4.931 15.667 1.00 84.44 236 GLY A C 1
ATOM 1861 O O . GLY A 1 236 ? -0.998 -5.112 16.889 1.00 84.44 236 GLY A O 1
ATOM 1862 N N . ASP 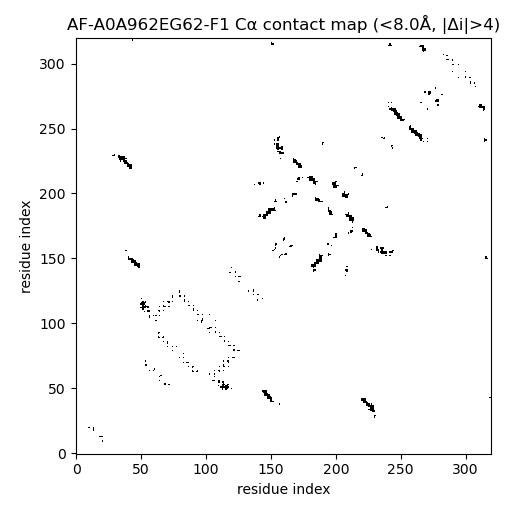A 1 237 ? 0.145 -4.873 14.953 1.00 87.94 237 ASP A N 1
ATOM 1863 C CA . ASP A 1 237 ? 1.487 -4.805 15.535 1.00 87.94 237 ASP A CA 1
ATOM 1864 C C . ASP A 1 237 ? 2.225 -3.532 15.099 1.00 87.94 237 ASP A C 1
ATOM 1866 O O . ASP A 1 237 ? 2.087 -3.053 13.971 1.00 87.94 237 ASP A O 1
ATOM 1870 N N . ILE A 1 238 ? 3.103 -3.047 15.977 1.00 90.69 238 ILE A N 1
ATOM 1871 C CA . ILE A 1 238 ? 3.840 -1.787 15.842 1.00 90.69 238 ILE A CA 1
ATOM 1872 C C . ILE A 1 238 ? 5.064 -1.909 14.922 1.00 90.69 238 ILE A C 1
ATOM 1874 O O . ILE A 1 238 ? 6.170 -1.458 15.252 1.00 90.69 238 ILE A O 1
ATOM 1878 N N . HIS A 1 239 ? 4.900 -2.556 13.766 1.00 92.00 239 HIS A N 1
ATOM 1879 C CA . HIS A 1 239 ? 5.971 -2.736 12.790 1.00 92.00 239 HIS A CA 1
ATOM 1880 C C . HIS A 1 239 ? 6.557 -1.372 12.393 1.00 92.00 239 HIS A C 1
ATOM 1882 O O . HIS A 1 239 ? 5.826 -0.413 12.152 1.00 92.00 239 HIS A O 1
ATOM 1888 N N . ASN A 1 240 ? 7.889 -1.262 12.369 1.00 93.62 240 ASN A N 1
ATOM 1889 C CA . ASN A 1 240 ? 8.607 0.009 12.192 1.00 93.62 240 ASN A CA 1
ATOM 1890 C C . ASN A 1 240 ? 8.272 1.125 13.206 1.00 93.62 240 ASN A C 1
ATOM 1892 O O . ASN A 1 240 ? 8.664 2.270 12.991 1.00 93.62 240 ASN A O 1
ATOM 1896 N N . LEU A 1 241 ? 7.639 0.796 14.338 1.00 94.31 241 LEU A N 1
ATOM 1897 C CA . LEU A 1 241 ? 7.093 1.766 15.290 1.00 94.31 241 LEU A CA 1
ATOM 1898 C C . LEU A 1 241 ? 6.053 2.698 14.643 1.00 94.31 241 LEU A C 1
ATOM 1900 O O . LEU A 1 241 ? 6.014 3.886 14.952 1.00 94.31 241 LEU A O 1
ATOM 1904 N N . PHE A 1 242 ? 5.208 2.164 13.762 1.00 95.75 242 PHE A N 1
ATOM 1905 C CA . PHE A 1 242 ? 3.921 2.782 13.446 1.00 95.75 242 PHE A CA 1
ATOM 1906 C C . PHE A 1 242 ? 2.882 2.282 14.445 1.00 95.75 242 PHE A C 1
ATOM 1908 O O . PHE A 1 242 ? 2.746 1.076 14.624 1.00 95.75 242 PHE A O 1
ATOM 1915 N N . GLY A 1 243 ? 2.206 3.198 15.133 1.00 94.81 243 GLY A N 1
ATOM 1916 C CA . GLY A 1 243 ? 1.284 2.853 16.216 1.00 94.81 243 GLY A CA 1
ATOM 1917 C C . GLY A 1 243 ? -0.177 2.918 15.801 1.00 94.81 243 GLY A C 1
ATOM 1918 O O . GLY A 1 243 ? -0.498 3.007 14.610 1.00 94.81 243 GLY A O 1
ATOM 1919 N N . ASP A 1 244 ? -1.061 2.895 16.794 1.00 95.38 244 ASP A N 1
ATOM 1920 C CA . ASP A 1 244 ? -2.504 3.002 16.595 1.00 95.38 244 ASP A CA 1
ATOM 1921 C C . ASP A 1 244 ? -2.865 4.241 15.771 1.00 95.38 244 ASP A C 1
ATOM 1923 O O . ASP A 1 244 ? -2.235 5.301 15.872 1.00 95.38 244 ASP A O 1
ATOM 1927 N N . THR A 1 245 ? -3.886 4.100 14.925 1.00 95.38 245 THR A N 1
ATOM 1928 C CA . THR A 1 245 ? -4.363 5.201 14.095 1.00 95.38 245 THR A CA 1
ATOM 1929 C C . THR A 1 245 ? -5.353 6.086 14.838 1.00 95.38 245 THR A C 1
ATOM 1931 O O . THR A 1 245 ? -6.036 5.629 15.756 1.00 95.38 245 THR A O 1
ATOM 1934 N N . ASP A 1 246 ? -5.502 7.334 14.391 1.00 95.69 246 ASP A N 1
ATOM 1935 C CA . ASP A 1 246 ? -6.642 8.150 14.812 1.00 95.69 246 ASP A CA 1
ATOM 1936 C C . ASP A 1 246 ? -7.956 7.401 14.522 1.00 95.69 246 ASP A C 1
ATOM 1938 O O . ASP A 1 246 ? -8.114 6.746 13.486 1.00 95.69 246 ASP A O 1
ATOM 1942 N N . SER A 1 247 ? -8.916 7.482 15.443 1.00 95.94 247 SER A N 1
ATOM 1943 C CA . SER A 1 247 ? -10.240 6.882 15.265 1.00 95.94 247 SER A CA 1
ATOM 1944 C C . SER A 1 247 ? -11.349 7.793 15.775 1.00 95.94 247 SER A C 1
ATOM 1946 O O . SER A 1 247 ? -11.185 8.568 16.716 1.00 95.94 247 SER A O 1
ATOM 1948 N N . VAL A 1 248 ? -12.505 7.717 15.118 1.00 97.56 248 VAL A N 1
ATOM 1949 C CA . VAL A 1 248 ? -13.680 8.521 15.450 1.00 97.56 248 VAL A CA 1
ATOM 1950 C C . VAL A 1 248 ? -14.951 7.759 15.102 1.00 97.56 248 VAL A C 1
ATOM 1952 O O . VAL A 1 248 ? -15.025 7.066 14.086 1.00 97.56 248 VAL A O 1
ATOM 1955 N N . SER A 1 249 ? -15.979 7.904 15.932 1.00 97.31 249 SER A N 1
ATOM 1956 C CA . SER A 1 249 ? -17.311 7.377 15.654 1.00 97.31 249 SER A CA 1
ATOM 1957 C C . SER A 1 249 ? -18.143 8.412 14.904 1.00 97.31 249 SER A C 1
ATOM 1959 O O . SER A 1 249 ? -18.316 9.544 15.354 1.00 97.31 249 SER A O 1
ATOM 1961 N N . VAL A 1 250 ? -18.707 8.018 13.762 1.00 97.25 250 VAL A N 1
ATOM 1962 C CA . VAL A 1 250 ? -19.592 8.879 12.967 1.00 97.25 250 VAL A CA 1
ATOM 1963 C C . VAL A 1 250 ? -21.040 8.470 13.200 1.00 97.25 250 VAL A C 1
ATOM 1965 O O . VAL A 1 250 ? -21.461 7.379 12.807 1.00 97.25 250 VAL A O 1
ATOM 1968 N N . ARG A 1 251 ? -21.839 9.358 13.797 1.00 97.25 251 ARG A N 1
ATOM 1969 C CA . ARG A 1 251 ? -23.269 9.117 14.023 1.00 97.25 251 ARG A CA 1
ATOM 1970 C C . ARG A 1 251 ? -24.125 10.008 13.136 1.00 97.25 251 ARG A C 1
ATOM 1972 O O . ARG A 1 251 ? -24.062 11.234 13.206 1.00 97.25 251 ARG A O 1
ATOM 1979 N N . LEU A 1 252 ? -24.983 9.385 12.332 1.00 97.31 252 LEU A N 1
ATOM 1980 C CA . LEU A 1 252 ? -25.952 10.100 11.503 1.00 97.31 252 LEU A CA 1
ATOM 1981 C C . LEU A 1 252 ? -27.043 10.755 12.363 1.00 97.31 252 LEU A C 1
ATOM 1983 O O . LEU A 1 252 ? -27.516 10.192 13.354 1.00 97.31 252 LEU A O 1
ATOM 1987 N N . THR A 1 253 ? -27.457 11.951 11.959 1.00 96.88 253 THR A N 1
ATOM 1988 C CA . THR A 1 253 ? -28.564 12.715 12.544 1.00 96.88 253 THR A CA 1
ATOM 1989 C C . THR A 1 253 ? -29.593 13.045 11.463 1.00 96.88 253 THR A C 1
ATOM 1991 O O . THR A 1 253 ? -29.372 12.790 10.282 1.00 96.88 253 THR A O 1
ATOM 1994 N N . GLU A 1 254 ? -30.729 13.636 11.839 1.00 96.44 254 GLU A N 1
ATOM 1995 C CA . GLU A 1 254 ? -31.762 14.035 10.869 1.00 96.44 254 GLU A CA 1
ATOM 1996 C C . GLU A 1 254 ? -31.262 15.060 9.835 1.00 96.44 254 GLU A C 1
ATOM 1998 O O . GLU A 1 254 ? -31.793 15.125 8.728 1.00 96.44 254 GLU A O 1
ATOM 2003 N N . THR A 1 255 ? -30.247 15.861 10.180 1.00 95.38 255 THR A N 1
ATOM 2004 C CA . THR A 1 255 ? -29.749 16.966 9.345 1.00 95.38 255 THR A CA 1
ATOM 2005 C C . THR A 1 255 ? -28.319 16.766 8.837 1.00 95.38 255 THR A C 1
ATOM 2007 O O . THR A 1 255 ? -27.779 17.675 8.211 1.00 95.38 255 THR A O 1
ATOM 2010 N N . GLY A 1 256 ? -27.675 15.630 9.123 1.00 96.69 256 GLY A N 1
ATOM 2011 C CA . GLY A 1 256 ? -26.275 15.390 8.759 1.00 96.69 256 GLY A CA 1
ATOM 2012 C C . GLY A 1 256 ? -25.623 14.306 9.613 1.00 96.69 256 GLY A C 1
ATOM 2013 O O . GLY A 1 256 ? -26.175 13.221 9.776 1.00 96.69 256 GLY A O 1
ATOM 2014 N N . PHE A 1 257 ? -24.453 14.602 10.177 1.00 97.19 257 PHE A N 1
ATOM 2015 C CA . PHE A 1 257 ? -23.711 13.698 11.057 1.00 97.19 257 PHE A CA 1
ATOM 2016 C C . PHE A 1 257 ? -23.045 14.465 12.203 1.00 97.19 257 PHE A C 1
ATOM 2018 O O . PHE A 1 257 ? -22.904 15.688 12.145 1.00 97.19 257 PHE A O 1
ATOM 2025 N N . VAL A 1 258 ? -22.656 13.739 13.245 1.00 97.31 258 VAL A N 1
ATOM 2026 C CA . VAL A 1 258 ? -21.793 14.224 14.326 1.00 97.31 258 VAL A CA 1
ATOM 2027 C C . VAL A 1 258 ? -20.630 13.258 14.517 1.00 97.31 258 VAL A C 1
ATOM 2029 O O . VAL A 1 258 ? -20.781 12.056 14.281 1.00 97.31 258 VAL A O 1
ATOM 2032 N N . LEU A 1 259 ? -19.485 13.806 14.915 1.00 97.31 259 LEU A N 1
ATOM 2033 C CA . LEU A 1 259 ? -18.309 13.050 15.325 1.00 97.31 259 LEU A CA 1
ATOM 2034 C C . LEU A 1 259 ? -18.347 12.872 16.843 1.00 97.31 259 LEU A C 1
ATOM 2036 O O . LEU A 1 259 ? -18.648 13.817 17.575 1.00 97.31 259 LEU A O 1
ATOM 2040 N N . GLU A 1 260 ? -18.112 11.648 17.294 1.00 96.88 260 GLU A N 1
ATOM 2041 C CA . GLU A 1 260 ? -18.119 11.245 18.698 1.00 96.88 260 GLU A CA 1
ATOM 2042 C C . GLU A 1 260 ? -16.940 10.302 18.962 1.00 96.88 260 GLU A C 1
ATOM 2044 O O . GLU A 1 260 ? -16.386 9.721 18.032 1.00 96.88 260 GLU A O 1
ATOM 2049 N N . ASP A 1 261 ? -16.565 10.137 20.232 1.00 94.88 261 ASP A N 1
ATOM 2050 C CA . ASP A 1 261 ? -15.525 9.192 20.663 1.00 94.88 261 ASP A CA 1
ATOM 2051 C C . ASP A 1 261 ? -14.189 9.329 19.907 1.00 94.88 261 ASP A C 1
ATOM 2053 O O . ASP A 1 261 ? -13.543 8.333 19.593 1.00 94.88 261 ASP A O 1
ATOM 2057 N N . GLU A 1 262 ? -13.776 10.568 19.622 1.00 96.31 262 GLU A N 1
ATOM 2058 C CA . GLU A 1 262 ? -12.476 10.873 19.019 1.00 96.31 262 GLU A CA 1
ATOM 2059 C C . GLU A 1 262 ? -11.338 10.324 19.891 1.00 96.31 262 GLU A C 1
ATOM 2061 O O . GLU A 1 262 ? -11.238 10.620 21.089 1.00 96.31 262 GLU A O 1
ATOM 2066 N N . ARG A 1 263 ? -10.471 9.524 19.277 1.00 95.56 263 ARG A N 1
ATOM 2067 C CA . ARG A 1 263 ? -9.249 8.998 19.874 1.00 95.56 263 ARG A CA 1
ATOM 2068 C C . ARG A 1 263 ? -8.084 9.341 18.975 1.00 95.56 263 ARG A C 1
ATOM 2070 O O . ARG A 1 263 ? -8.103 9.037 17.786 1.00 95.56 263 ARG A O 1
ATOM 2077 N N . GLN A 1 264 ? -7.088 9.962 19.586 1.00 94.81 264 GLN A N 1
ATOM 2078 C CA . GLN A 1 264 ? -5.824 10.228 18.935 1.00 94.81 264 GLN A CA 1
ATOM 2079 C C . GLN A 1 264 ? -4.997 8.940 18.910 1.00 94.81 264 GLN A C 1
ATOM 2081 O O . GLN A 1 264 ? -4.965 8.219 19.910 1.00 94.81 264 GLN A O 1
ATOM 2086 N N . GLY A 1 265 ? -4.372 8.666 17.773 1.00 94.50 265 GLY A N 1
ATOM 2087 C CA . GLY A 1 265 ? -3.419 7.586 17.599 1.00 94.50 265 GLY A CA 1
ATOM 2088 C C . GLY A 1 265 ? -2.086 7.870 18.289 1.00 94.50 265 GLY A C 1
ATOM 2089 O O . GLY A 1 265 ? -1.854 8.958 18.828 1.00 94.50 265 GLY A O 1
ATOM 2090 N N . ASP A 1 266 ? -1.200 6.881 18.256 1.00 96.12 266 ASP A N 1
ATOM 2091 C CA . ASP A 1 266 ? 0.032 6.920 19.041 1.00 96.12 266 ASP A CA 1
ATOM 2092 C C . ASP A 1 266 ? 1.022 7.970 18.526 1.00 96.12 266 ASP A C 1
ATOM 2094 O O . ASP A 1 266 ? 1.247 8.137 17.316 1.00 96.12 266 ASP A O 1
ATOM 2098 N N . THR A 1 267 ? 1.699 8.623 19.469 1.00 96.56 267 THR A N 1
ATOM 2099 C CA . THR A 1 267 ? 2.837 9.503 19.186 1.00 96.56 267 THR A CA 1
ATOM 2100 C C . THR A 1 267 ? 4.174 8.767 19.281 1.00 96.56 267 THR A C 1
ATOM 2102 O O . THR A 1 267 ? 4.323 7.734 19.942 1.00 96.56 267 THR A O 1
ATOM 2105 N N . THR A 1 268 ? 5.207 9.324 18.643 1.00 96.31 268 THR A N 1
ATOM 2106 C CA . THR A 1 268 ? 6.553 8.720 18.634 1.00 96.31 268 THR A CA 1
ATOM 2107 C C . THR A 1 268 ? 7.098 8.495 20.052 1.00 96.31 268 THR A C 1
ATOM 2109 O O . THR A 1 268 ? 7.732 7.474 20.329 1.00 96.31 268 THR A O 1
ATOM 2112 N N . ASP A 1 269 ? 6.852 9.411 20.992 1.00 96.00 269 ASP A N 1
ATOM 2113 C CA . ASP A 1 269 ? 7.304 9.264 22.374 1.00 96.00 269 ASP A CA 1
ATOM 2114 C C . ASP A 1 269 ? 6.537 8.195 23.163 1.00 96.00 269 ASP A C 1
ATOM 2116 O O . ASP A 1 269 ? 7.111 7.612 24.085 1.00 96.00 269 ASP A O 1
ATOM 2120 N N . GLU A 1 270 ? 5.283 7.904 22.821 1.00 94.94 270 GLU A N 1
ATOM 2121 C CA . GLU A 1 270 ? 4.521 6.790 23.393 1.00 94.94 270 GLU A CA 1
ATOM 2122 C C . GLU A 1 270 ? 5.096 5.445 22.948 1.00 94.94 270 GLU A C 1
ATOM 2124 O O . GLU A 1 270 ? 5.420 4.605 23.796 1.00 94.94 270 GLU A O 1
ATOM 2129 N N . LEU A 1 271 ? 5.373 5.281 21.654 1.00 95.31 271 LEU A N 1
ATOM 2130 C CA . LEU A 1 271 ? 5.996 4.058 21.141 1.00 95.31 271 LEU A CA 1
ATOM 2131 C C . LEU A 1 271 ? 7.432 3.871 21.631 1.00 95.31 271 LEU A C 1
ATOM 2133 O O . LEU A 1 271 ? 7.839 2.760 21.978 1.00 95.31 271 LEU A O 1
ATOM 2137 N N . LEU A 1 272 ? 8.208 4.949 21.752 1.00 96.25 272 LEU A N 1
ATOM 2138 C CA . LEU A 1 272 ? 9.545 4.863 22.340 1.00 96.25 272 LEU A CA 1
ATOM 2139 C C . LEU A 1 272 ? 9.499 4.423 23.814 1.00 96.25 272 LEU A C 1
ATOM 2141 O O . LEU A 1 272 ? 10.367 3.652 24.241 1.00 96.25 272 LEU A O 1
ATOM 2145 N N . LYS A 1 273 ? 8.488 4.842 24.594 1.00 95.31 273 LYS A N 1
ATOM 2146 C CA . LYS A 1 273 ? 8.276 4.309 25.957 1.00 95.31 273 LYS A CA 1
ATOM 2147 C C . LYS A 1 273 ? 7.971 2.815 25.918 1.00 95.31 273 LYS A C 1
ATOM 2149 O O . LYS A 1 273 ? 8.512 2.084 26.748 1.00 95.31 273 LYS A O 1
ATOM 2154 N N . TYR A 1 274 ? 7.153 2.365 24.964 1.00 92.62 274 TYR A N 1
ATOM 2155 C CA . TYR A 1 274 ? 6.802 0.951 24.802 1.00 92.62 274 TYR A CA 1
ATOM 2156 C C . TYR A 1 274 ? 8.046 0.069 24.619 1.00 92.62 274 TYR A C 1
ATOM 2158 O O . TYR A 1 274 ? 8.181 -0.962 25.279 1.00 92.62 274 TYR A O 1
ATOM 2166 N N . VAL A 1 275 ? 9.023 0.522 23.825 1.00 94.94 275 VAL A N 1
ATOM 2167 C CA . VAL A 1 275 ? 10.306 -0.185 23.635 1.00 94.94 275 VAL A CA 1
ATOM 2168 C C . VAL A 1 275 ? 11.365 0.117 24.712 1.00 94.94 275 VAL A C 1
ATOM 2170 O O . VAL A 1 275 ? 12.524 -0.282 24.587 1.00 94.94 275 VAL A O 1
ATOM 2173 N N . GLY A 1 276 ? 10.982 0.782 25.808 1.00 95.00 276 GLY A N 1
ATOM 2174 C CA . GLY A 1 276 ? 11.795 0.927 27.019 1.00 95.00 276 GLY A CA 1
ATOM 2175 C C . GLY A 1 276 ? 12.670 2.181 27.098 1.00 95.00 276 GLY A C 1
ATOM 2176 O O . GLY A 1 276 ? 13.580 2.230 27.934 1.00 95.00 276 GLY A O 1
ATOM 2177 N N . TYR A 1 277 ? 12.430 3.201 26.268 1.00 96.75 277 TYR A N 1
ATOM 2178 C CA . TYR A 1 277 ? 13.137 4.478 26.384 1.00 96.75 277 TYR A CA 1
ATOM 2179 C C . TYR A 1 277 ? 12.563 5.356 27.499 1.00 96.75 277 TYR A C 1
ATOM 2181 O O . TYR A 1 277 ? 11.357 5.483 27.689 1.00 96.75 277 TYR A O 1
ATOM 2189 N N . ASP A 1 278 ? 13.468 6.042 28.196 1.00 97.06 278 ASP A N 1
ATOM 2190 C CA . ASP A 1 278 ? 13.138 7.163 29.072 1.00 97.06 278 ASP A CA 1
ATOM 2191 C C . ASP A 1 278 ? 13.161 8.458 28.246 1.00 97.06 278 ASP A C 1
ATOM 2193 O O . ASP A 1 278 ? 14.224 8.953 27.849 1.00 97.06 278 ASP A O 1
ATOM 2197 N N . ILE A 1 279 ? 11.972 8.991 27.965 1.00 96.50 279 ILE A N 1
ATOM 2198 C CA . ILE A 1 279 ? 11.783 10.173 27.115 1.00 96.50 279 ILE A CA 1
ATOM 2199 C C . ILE A 1 279 ? 12.356 11.436 27.759 1.00 96.50 279 ILE A C 1
ATOM 2201 O O . ILE A 1 279 ? 12.930 12.277 27.063 1.00 96.50 279 ILE A O 1
ATOM 2205 N N . ASP A 1 280 ? 12.293 11.570 29.083 1.00 96.44 280 ASP A N 1
ATOM 2206 C CA . ASP A 1 280 ? 12.872 12.729 29.766 1.00 96.44 280 ASP A CA 1
ATOM 2207 C C . ASP A 1 280 ? 14.395 12.709 29.661 1.00 96.44 280 ASP A C 1
ATOM 2209 O O . ASP A 1 280 ? 15.030 13.733 29.368 1.00 96.44 280 ASP A O 1
ATOM 2213 N N . ARG A 1 281 ? 14.994 11.522 29.787 1.00 97.50 281 ARG A N 1
ATOM 2214 C CA . ARG A 1 281 ? 16.423 11.333 29.535 1.00 97.50 281 ARG A CA 1
ATOM 2215 C C . ARG A 1 281 ? 16.793 11.633 28.079 1.00 97.50 281 ARG A C 1
ATOM 2217 O O . ARG A 1 281 ? 17.849 12.232 27.847 1.00 97.50 281 ARG A O 1
ATOM 2224 N N . LEU A 1 282 ? 15.950 11.267 27.112 1.00 96.56 282 LEU A N 1
ATOM 2225 C CA . LEU A 1 282 ? 16.157 11.587 25.695 1.00 96.56 282 LEU A CA 1
ATOM 2226 C C . LEU A 1 282 ? 16.120 13.105 25.451 1.00 96.56 282 LEU A C 1
ATOM 2228 O O . LEU A 1 282 ? 17.061 13.655 24.872 1.00 96.56 282 LEU A O 1
ATOM 2232 N N . ARG A 1 283 ? 15.117 13.807 25.994 1.00 97.06 283 ARG A N 1
ATOM 2233 C CA . ARG A 1 283 ? 15.013 15.277 25.937 1.00 97.06 283 ARG A CA 1
ATOM 2234 C C . ARG A 1 283 ? 16.227 15.963 26.565 1.00 97.06 283 ARG A C 1
ATOM 2236 O O . ARG A 1 283 ? 16.761 16.929 26.012 1.00 97.06 283 ARG A O 1
ATOM 2243 N N . MET A 1 284 ? 16.715 15.460 27.701 1.00 97.62 284 MET A N 1
ATOM 2244 C CA . MET A 1 284 ? 17.952 15.955 28.317 1.00 97.62 284 MET A CA 1
ATOM 2245 C C . MET A 1 284 ? 19.168 15.761 27.400 1.00 97.62 284 MET A C 1
ATOM 2247 O O . MET A 1 284 ? 19.994 16.671 27.276 1.00 97.62 284 MET A O 1
ATOM 2251 N N . ALA A 1 285 ? 19.271 14.610 26.729 1.00 97.31 285 ALA A N 1
ATOM 2252 C CA . ALA A 1 285 ? 20.351 14.329 25.787 1.00 97.31 285 ALA A CA 1
ATOM 2253 C C . ALA A 1 285 ? 20.301 15.241 24.548 1.00 97.31 285 ALA A C 1
ATOM 2255 O O . ALA A 1 285 ? 21.354 15.729 24.122 1.00 97.31 285 ALA A O 1
ATOM 2256 N N . TYR A 1 286 ? 19.112 15.533 24.007 1.00 96.94 286 TYR A N 1
ATOM 2257 C CA . TYR A 1 286 ? 18.937 16.520 22.934 1.00 96.94 286 TYR A CA 1
ATOM 2258 C C . TYR A 1 286 ? 19.447 17.898 23.353 1.00 96.94 286 TYR A C 1
ATOM 2260 O O . TYR A 1 286 ? 20.319 18.456 22.686 1.00 96.94 286 TYR A O 1
ATOM 2268 N N . ARG A 1 287 ? 19.000 18.412 24.506 1.00 96.50 287 ARG A N 1
ATOM 2269 C CA . ARG A 1 287 ? 19.442 19.721 25.027 1.00 96.50 287 ARG A CA 1
ATOM 2270 C C . ARG A 1 287 ? 20.961 19.793 25.195 1.00 96.50 287 ARG A C 1
ATOM 2272 O O . ARG A 1 287 ? 21.579 20.781 24.796 1.00 96.50 287 ARG A O 1
ATOM 2279 N N . ALA A 1 288 ? 21.574 18.738 25.736 1.00 97.62 288 ALA A N 1
ATOM 2280 C CA . ALA A 1 288 ? 23.023 18.664 25.902 1.00 97.62 288 ALA A CA 1
ATOM 2281 C C . ALA A 1 288 ? 23.768 18.687 24.553 1.00 97.62 288 ALA A C 1
ATOM 2283 O O . ALA A 1 288 ? 24.747 19.422 24.408 1.00 97.62 288 ALA A O 1
ATOM 2284 N N . LYS A 1 289 ? 23.293 17.932 23.551 1.00 97.62 289 LYS A N 1
ATOM 2285 C CA . LYS A 1 289 ? 23.883 17.899 22.200 1.00 97.62 289 LYS A CA 1
ATOM 2286 C C . LYS A 1 289 ? 23.750 19.240 21.474 1.00 97.62 289 LYS A C 1
ATOM 2288 O O . LYS A 1 289 ? 24.735 19.703 20.905 1.00 97.62 289 LYS A O 1
ATOM 2293 N N . ILE A 1 290 ? 22.584 19.885 21.541 1.00 97.19 290 ILE A N 1
ATOM 2294 C CA . ILE A 1 290 ? 22.353 21.206 20.931 1.00 97.19 290 ILE A CA 1
ATOM 2295 C C . ILE A 1 290 ? 23.281 22.252 21.558 1.00 97.19 290 ILE A C 1
ATOM 2297 O O . ILE A 1 290 ? 23.937 23.009 20.844 1.00 97.19 290 ILE A O 1
ATOM 2301 N N . SER A 1 291 ? 23.406 22.256 22.890 1.00 95.44 291 SER A N 1
ATOM 2302 C CA . SER A 1 291 ? 24.323 23.162 23.591 1.00 95.44 291 SER A CA 1
ATOM 2303 C C . SER A 1 291 ? 25.786 22.930 23.185 1.00 95.44 291 SER A C 1
ATOM 2305 O O . SER A 1 291 ? 26.523 23.885 22.933 1.00 95.44 291 SER A O 1
ATOM 2307 N N . ALA A 1 292 ? 26.202 21.666 23.055 1.00 97.25 292 ALA A N 1
ATOM 2308 C CA . ALA A 1 292 ? 27.556 21.306 22.641 1.00 97.25 292 ALA A CA 1
ATOM 2309 C C . ALA A 1 292 ? 27.867 21.665 21.177 1.00 97.25 292 ALA A C 1
ATOM 2311 O O . ALA A 1 292 ? 29.027 21.929 20.858 1.00 97.25 292 ALA A O 1
ATOM 2312 N N . ALA A 1 293 ? 26.854 21.711 20.306 1.00 96.56 293 ALA A N 1
ATOM 2313 C CA . ALA A 1 293 ? 27.003 22.048 18.891 1.00 96.56 293 ALA A CA 1
ATOM 2314 C C . ALA A 1 293 ? 27.349 23.529 18.640 1.00 96.56 293 ALA A C 1
ATOM 2316 O O . ALA A 1 293 ? 27.805 23.858 17.549 1.00 96.56 293 ALA A O 1
ATOM 2317 N N . ARG A 1 294 ? 27.183 24.411 19.643 1.00 94.19 294 ARG A N 1
ATOM 2318 C CA . ARG A 1 294 ? 27.513 25.853 19.566 1.00 94.19 294 ARG A CA 1
ATOM 2319 C C . ARG A 1 294 ? 26.873 26.563 18.363 1.00 94.19 294 ARG A C 1
ATOM 2321 O O . ARG A 1 294 ? 27.506 27.403 17.727 1.00 94.19 294 ARG A O 1
ATOM 2328 N N . LEU A 1 295 ? 25.628 26.205 18.060 1.00 96.06 295 LEU A N 1
ATOM 2329 C CA . LEU A 1 295 ? 24.822 26.860 17.031 1.00 96.06 295 LEU A CA 1
ATOM 2330 C C . LEU A 1 295 ? 24.472 28.298 17.447 1.00 96.06 295 LEU A C 1
ATOM 2332 O O . LEU A 1 295 ? 24.478 28.624 18.637 1.00 96.06 295 LEU A O 1
ATOM 2336 N N . ASP A 1 296 ? 24.125 29.140 16.471 1.00 96.94 296 ASP A N 1
ATOM 2337 C CA . ASP A 1 296 ? 23.471 30.423 16.752 1.00 96.94 296 ASP A CA 1
ATOM 2338 C C . ASP A 1 296 ? 22.186 30.189 17.574 1.00 96.94 296 ASP A C 1
ATOM 2340 O O . ASP A 1 296 ? 21.510 29.179 17.352 1.00 96.94 296 ASP A O 1
ATOM 2344 N N . PRO A 1 297 ? 21.807 31.081 18.512 1.00 95.88 297 PRO A N 1
ATOM 2345 C CA . PRO A 1 297 ? 20.602 30.904 19.323 1.00 95.88 297 PRO A CA 1
ATOM 2346 C C . PRO A 1 297 ? 19.323 30.653 18.514 1.00 95.88 297 PRO A C 1
ATOM 2348 O O . PRO A 1 297 ? 18.454 29.904 18.964 1.00 95.88 297 PRO A O 1
ATOM 2351 N N . THR A 1 298 ? 19.213 31.245 17.324 1.00 97.19 298 THR A N 1
ATOM 2352 C CA . THR A 1 298 ? 18.063 31.075 16.429 1.00 97.19 298 THR A CA 1
ATOM 2353 C C . THR A 1 298 ? 18.011 29.653 15.875 1.00 97.19 298 THR A C 1
ATOM 2355 O O . THR A 1 298 ? 16.971 28.998 15.947 1.00 97.19 298 THR A O 1
ATOM 2358 N N . ASP A 1 299 ? 19.144 29.137 15.393 1.00 97.06 299 ASP A N 1
ATOM 2359 C CA . ASP A 1 299 ? 19.251 27.767 14.884 1.00 97.06 299 ASP A CA 1
ATOM 2360 C C . ASP A 1 299 ? 19.126 26.725 15.995 1.00 97.06 299 ASP A C 1
ATOM 2362 O O . ASP A 1 299 ? 18.449 25.715 15.818 1.00 97.06 299 ASP A O 1
ATOM 2366 N N . ALA A 1 300 ? 19.723 26.977 17.162 1.00 97.12 300 ALA A N 1
ATOM 2367 C CA . ALA A 1 300 ? 19.592 26.105 18.325 1.00 97.12 300 ALA A CA 1
ATOM 2368 C C . ALA A 1 300 ? 18.123 25.938 18.735 1.00 97.12 300 ALA A C 1
ATOM 2370 O O . ALA A 1 300 ? 17.684 24.821 19.013 1.00 97.12 300 ALA A O 1
ATOM 2371 N N . LYS A 1 301 ? 17.360 27.041 18.737 1.00 97.12 301 LYS A N 1
ATOM 2372 C CA . LYS A 1 301 ? 15.922 27.022 19.010 1.00 97.12 301 LYS A CA 1
ATOM 2373 C C . LYS A 1 301 ? 15.165 26.236 17.937 1.00 97.12 301 LYS A C 1
ATOM 2375 O O . LYS A 1 301 ? 14.420 25.330 18.291 1.00 97.12 301 LYS A O 1
ATOM 2380 N N . ARG A 1 302 ? 15.415 26.517 16.653 1.00 97.62 302 ARG A N 1
ATOM 2381 C CA . ARG A 1 302 ? 14.770 25.822 15.527 1.00 97.62 302 ARG A CA 1
ATOM 2382 C C . ARG A 1 302 ? 15.005 24.309 15.562 1.00 97.62 302 ARG A C 1
ATOM 2384 O O . ARG A 1 302 ? 14.075 23.539 15.361 1.00 97.62 302 ARG A O 1
AT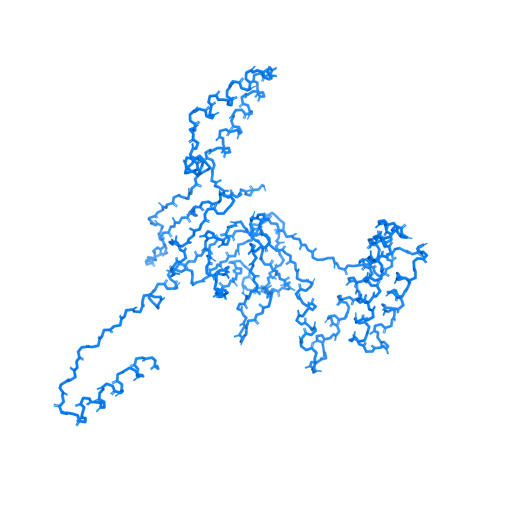OM 2391 N N . VAL A 1 303 ? 16.235 23.875 15.843 1.00 97.50 303 VAL A N 1
ATOM 2392 C CA . VAL A 1 303 ? 16.575 22.448 15.971 1.00 97.50 303 VAL A CA 1
ATOM 2393 C C . VAL A 1 303 ? 15.892 21.820 17.186 1.00 97.50 303 VAL A C 1
ATOM 2395 O O . VAL A 1 303 ? 15.402 20.699 17.090 1.00 97.50 303 VAL A O 1
ATOM 2398 N N . ALA A 1 304 ? 15.843 22.522 18.323 1.00 96.94 304 ALA A N 1
ATOM 2399 C CA . ALA A 1 304 ? 15.156 22.024 19.514 1.00 96.94 304 ALA A CA 1
ATOM 2400 C C . ALA A 1 304 ? 13.652 21.837 19.268 1.00 96.94 304 ALA A C 1
ATOM 2402 O O . ALA A 1 304 ? 13.103 20.809 19.651 1.00 96.94 304 ALA A O 1
ATOM 2403 N N . GLU A 1 305 ? 13.012 22.805 18.610 1.00 97.06 305 GLU A N 1
ATOM 2404 C CA . GLU A 1 305 ? 11.594 22.742 18.242 1.00 97.06 305 GLU A CA 1
ATOM 2405 C C . GLU A 1 305 ? 11.325 21.601 17.256 1.00 97.06 305 GLU A C 1
ATOM 2407 O O . GLU A 1 305 ? 10.388 20.842 17.471 1.00 97.06 305 GLU A O 1
ATOM 2412 N N . ALA A 1 306 ? 12.177 21.412 16.243 1.00 96.06 306 ALA A N 1
ATOM 2413 C CA . ALA A 1 306 ? 12.037 20.312 15.288 1.00 96.06 306 ALA A CA 1
ATOM 2414 C C . ALA A 1 306 ? 12.180 18.927 15.947 1.00 96.06 306 ALA A C 1
ATOM 2416 O O . ALA A 1 306 ? 11.408 18.020 15.652 1.00 96.06 306 ALA A O 1
ATOM 2417 N N . LEU A 1 307 ? 13.145 18.759 16.859 1.00 96.50 307 LEU A N 1
ATOM 2418 C CA . LEU A 1 307 ? 13.332 17.495 17.582 1.00 96.50 307 LEU A CA 1
ATOM 2419 C C . LEU A 1 307 ? 12.177 17.192 18.540 1.00 96.50 307 LEU A C 1
ATOM 2421 O O . LEU A 1 307 ? 11.791 16.035 18.662 1.00 96.50 307 LEU A O 1
ATOM 2425 N N . GLU A 1 308 ? 11.638 18.205 19.224 1.00 96.31 308 GLU A N 1
ATOM 2426 C CA . GLU A 1 308 ? 10.472 18.008 20.089 1.00 96.31 308 GLU A CA 1
ATOM 2427 C C . GLU A 1 308 ? 9.221 17.705 19.259 1.00 96.31 308 GLU A C 1
ATOM 2429 O O . GLU A 1 308 ? 8.507 16.768 19.592 1.00 96.31 308 GLU A O 1
ATOM 2434 N N . ALA A 1 309 ? 9.004 18.424 18.152 1.00 95.00 309 ALA A N 1
ATOM 2435 C CA . ALA A 1 309 ? 7.871 18.197 17.258 1.00 95.00 309 ALA A CA 1
ATOM 2436 C C . ALA A 1 309 ? 7.879 16.782 16.662 1.00 95.00 309 ALA A C 1
ATOM 2438 O O . ALA A 1 309 ? 6.842 16.132 16.655 1.00 95.00 309 ALA A O 1
ATOM 2439 N N . GLY A 1 310 ? 9.039 16.278 16.227 1.00 94.00 310 GLY A N 1
ATOM 2440 C CA . GLY A 1 310 ? 9.157 14.894 15.759 1.00 94.00 310 GLY A CA 1
ATOM 2441 C C . GLY A 1 310 ? 8.953 13.860 16.871 1.00 94.00 310 GLY A C 1
ATOM 2442 O O . GLY A 1 310 ? 8.422 12.786 16.624 1.00 94.00 310 GLY A O 1
ATOM 2443 N N . LEU A 1 311 ? 9.339 14.179 18.109 1.00 95.06 311 LEU A N 1
ATOM 2444 C CA . LEU A 1 311 ? 9.205 13.266 19.245 1.00 95.06 311 LEU A CA 1
ATOM 2445 C C . LEU A 1 311 ? 7.759 13.165 19.749 1.00 95.06 311 LEU A C 1
ATOM 2447 O O . LEU A 1 311 ? 7.324 12.083 20.116 1.00 95.06 311 LEU A O 1
ATOM 2451 N N . SER A 1 312 ? 7.018 14.272 19.775 1.00 94.88 312 SER A N 1
ATOM 2452 C CA . SER A 1 312 ? 5.609 14.302 20.193 1.00 94.88 312 SER A CA 1
ATOM 2453 C C . SER A 1 312 ? 4.627 14.205 19.024 1.00 94.88 312 SER A C 1
ATOM 2455 O O . SER A 1 312 ? 3.429 14.400 19.214 1.00 94.88 312 SER A O 1
ATOM 2457 N N . GLY A 1 313 ? 5.137 14.028 17.808 1.00 95.00 313 GLY A N 1
ATOM 2458 C CA . GLY A 1 313 ? 4.338 13.955 16.597 1.00 95.00 313 GLY A CA 1
ATOM 2459 C C . GLY A 1 313 ? 3.658 12.601 16.460 1.00 95.00 313 GLY A C 1
ATOM 2460 O O . GLY A 1 313 ? 4.113 11.601 17.030 1.00 95.00 313 GLY A O 1
ATOM 2461 N N . TYR A 1 314 ? 2.578 12.594 15.683 1.00 96.19 314 TYR A N 1
ATOM 2462 C CA . TYR A 1 314 ? 1.923 11.372 15.239 1.00 96.19 314 TYR A CA 1
ATOM 2463 C C . TYR A 1 314 ? 2.915 10.489 14.472 1.00 96.19 314 TYR A C 1
ATOM 2465 O O . TYR A 1 314 ? 3.847 10.995 13.846 1.00 96.19 314 TYR A O 1
ATOM 2473 N N . THR A 1 315 ? 2.754 9.172 14.573 1.00 95.75 315 THR A N 1
ATOM 2474 C CA . THR A 1 315 ? 3.735 8.210 14.043 1.00 95.75 315 THR A CA 1
ATOM 2475 C C . THR A 1 315 ? 3.729 8.110 12.518 1.00 95.75 315 THR A C 1
ATOM 2477 O O . THR A 1 315 ? 4.722 7.679 11.938 1.00 95.75 315 THR A O 1
ATOM 2480 N N . TYR A 1 316 ? 2.655 8.562 11.869 1.00 95.44 316 TYR A N 1
ATOM 2481 C CA . TYR A 1 316 ? 2.497 8.568 10.415 1.00 95.44 316 TYR A CA 1
ATOM 2482 C C . TYR A 1 316 ? 2.941 9.894 9.783 1.00 95.44 316 TYR A C 1
ATOM 2484 O O . TYR A 1 316 ? 3.163 10.905 10.462 1.00 95.44 316 TYR A O 1
ATOM 2492 N N . LEU A 1 317 ? 3.103 9.888 8.460 1.00 90.50 317 LEU A N 1
ATOM 2493 C CA . LEU A 1 317 ? 3.624 11.038 7.728 1.00 90.50 317 LEU A CA 1
ATOM 2494 C C . LEU A 1 317 ? 2.607 12.179 7.690 1.00 90.50 317 LEU A C 1
ATOM 2496 O O . LEU A 1 317 ? 1.406 11.985 7.866 1.00 90.50 317 LEU A O 1
ATOM 2500 N N . HIS A 1 318 ? 3.118 13.392 7.504 1.00 82.88 318 HIS A N 1
ATOM 2501 C CA . HIS A 1 318 ? 2.307 14.586 7.300 1.00 82.88 318 HIS A CA 1
ATOM 2502 C C . HIS A 1 318 ? 2.442 15.016 5.842 1.00 82.88 318 HIS A C 1
ATOM 2504 O O . HIS A 1 318 ? 3.541 14.934 5.290 1.00 82.88 318 HIS A O 1
ATOM 2510 N N . ASP A 1 319 ? 1.353 15.513 5.259 1.00 66.75 319 ASP A N 1
ATOM 2511 C CA . ASP A 1 319 ? 1.383 16.157 3.946 1.00 66.75 319 ASP A CA 1
ATOM 2512 C C . ASP A 1 319 ? 2.343 17.364 3.964 1.00 66.75 319 ASP A C 1
ATOM 2514 O O . ASP A 1 319 ? 2.236 18.235 4.836 1.00 66.75 319 ASP A O 1
ATOM 2518 N N . GLU A 1 320 ? 3.281 17.411 3.007 1.00 50.97 320 GLU A N 1
ATOM 2519 C CA . GLU A 1 320 ? 4.163 18.567 2.746 1.00 50.97 320 GLU A CA 1
ATOM 2520 C C . GLU A 1 320 ? 3.514 19.626 1.839 1.00 50.97 320 GLU A C 1
ATOM 2522 O O . GLU A 1 320 ? 2.900 19.264 0.807 1.00 50.97 320 GLU A O 1
#

Solvent-accessible surface area (backbone atoms only — not comparable to full-atom values): 18375 Å² total; per-residue (Å²): 107,73,67,54,72,54,48,52,62,53,51,50,54,22,63,78,69,74,48,80,85,74,88,87,84,81,89,59,56,57,83,71,29,20,72,79,34,68,50,77,36,42,54,79,45,72,52,70,53,72,68,44,35,68,71,47,54,79,86,62,84,53,65,39,50,52,48,43,42,54,48,53,74,36,60,91,76,50,62,56,69,60,50,49,55,52,41,53,50,32,49,52,50,41,52,50,36,38,75,71,65,76,43,54,72,67,54,51,48,18,36,51,21,26,45,32,27,40,53,52,55,40,51,65,55,50,73,76,56,89,75,92,51,64,69,60,51,50,56,49,49,49,75,57,26,21,40,34,30,33,62,47,48,43,53,27,64,38,27,49,41,74,75,65,70,49,74,48,50,63,46,66,73,62,65,80,94,54,83,59,82,42,45,27,34,48,31,32,68,54,95,50,86,74,29,52,57,65,56,26,67,51,101,92,46,77,33,64,45,41,80,33,66,82,80,54,91,96,50,92,46,40,38,37,37,38,54,48,40,43,71,17,83,81,61,37,41,57,64,94,64,34,53,59,65,68,45,66,44,79,44,80,53,100,88,53,71,45,83,41,80,75,40,81,36,36,28,40,52,57,52,40,41,73,78,69,49,60,63,68,61,49,54,52,50,50,54,53,50,50,63,72,65,67,57,57,72,68,57,43,49,53,53,52,52,51,55,50,50,60,35,70,24,62,47,64,84,75,94,128

pLDDT: mean 93.7, std 6.01, range [50.97, 98.25]

Sequence (320 aa):
QYAQSIVDPLAEACAEHGLPHPRVVTESGRALTAHHAVMITDVTAVERMPEGNPTAGDDSHSHALRHLRELYADLDRRPLLELYHEAQHYQQEGQTLFAMGAIDLAERAALDDVYYAIVHAVLARMRSDSRGQQQVIAELTEKLADKFFINLSVFQSMPDIWALEQVFPIMPMEGLDQRPERRAVLEDLTCDSDGRIDHYVDDESLQSTLLVHTPEPGKPYHLGVFMVGAYQETLGDIHNLFGDTDSVSVRLTETGFVLEDERQGDTTDELLKYVGYDIDRLRMAYRAKISAARLDPTDAKRVAEALEAGLSGYTYLHDE

Secondary structure (DSSP, 8-state):
-HHHHHHHHHHHHHHHHTPPPPPP----HHHHHGGG-EEEEEEEEEEPPP---TTTTTT---HHHHHHHHHHHTTTTS-HHHHHHHHHHHHHHHHHHHHTTSS-HHHHHHHHHHHHHHHHHHHHHHTTS-SS-HHHHHHHHHHTPEEEEESS-HHHH-HHHHHH-----EEESS-TTS---EEEEEE-SSSSTTSEE--EEETTEEESSEEEPPPPTTS--EEEEES--SSHHHH---GGG--PPPEEEEEEETTEEEEEEEE---BHHHHHHHTT--HHHHHHHHHHHHHHHT--HHHHHHHHHHHHHHHSSBSS----

Nearest PDB structures (foldseek):
  3n2o-assembly2_C  TM=9.402E-01  e=8.828E-33  Vibrio vulnificus YJ016
  3nzq-assembly1_A  TM=9.166E-01  e=4.558E-31  Escherichia coli K-12
  3nzp-assembly2_A-2  TM=8.814E-01  e=2.109E-22  Campylobacter jejuni subsp. jejuni NCTC 11168 = ATCC 700819
  3nzp-assembly2_B  TM=8.788E-01  e=9.529E-22  Campylobacter jejuni subsp. jejuni NCTC 11168 = ATCC 700819
  2nva-assembly1_B  TM=8.402E-01  e=4.596E-04  Paramecium bursaria Chlorella virus 1

Foldseek 3Di:
DVVCVPQVVQVVVCVVVVHDRDDDDDPPPLVVFQFQDKDKWWFQDKAAFALFDLCQPVVDPDPLNVVLNVLVVCLVPDDLVVSLVSLVVSLVVLVVCVVVVVDDPSSNRNSVRSSSNSLNSSLVVVVVVPPDCVVVNQVSLLVRAMETEIFAFCLAQPVCCLVPVDEWAKDKPPDPVHFFDGWYWYAYPAPDPSSTHQWHDDDPDTGRTDRHHDDDPPDIIMMMTGSSRPPRNVRHDCHVNQWHQWDWRWAADPVGIDTPDTDHIDFQQRSCVVVPDDVVVVLVVLLVVLVVVPDDPVVSVVSSVVVVCNRRDHPTDDHD